Protein AF-Q092L9-F1 (afdb_monomer_lite)

Sequence (356 aa):
MKRFNFLAALGFLVCVTLWGGVAGSFRPPAPEKTPLPSPLPSPPPTALHPERTASPSAPLPEAEHLQAQLLVAQVRQSLEQVSRRATAQGDFALAPNRVLRSLLARRCGLVERHAEALLARREALGLEGENGAELCSGLLFRSLQKRLSLPEDLSQASFWRSLEQVDATYEQLVVNDPSSAQDEGYFSAIERFRQERRRRLGQELDARLFGLPDEMLRLPAEVSALLKNPETSGDEKVAAWQGLLQRVEQAHGVRLVDVMEPVELARQELRLRESAGPLDEATRHAVLEHHAGTEVAQRDQEHRREQEARGERLRAFNTERERILAELSRTGLTPEQLRQRMPEIDQRLIEQYQLR

Organism: Stigmatella aurantiaca (strain DW4/3-1) (NCBI:txid378806)

Structure (mmCIF, N/CA/C/O backbone):
data_AF-Q092L9-F1
#
_entry.id   AF-Q092L9-F1
#
loop_
_atom_site.group_PDB
_atom_site.id
_atom_site.type_symbol
_atom_site.label_atom_id
_atom_site.label_alt_id
_atom_site.label_comp_id
_atom_site.label_asym_id
_atom_site.label_entity_id
_atom_site.label_seq_id
_atom_site.pdbx_PDB_ins_code
_atom_site.Cartn_x
_atom_site.Cartn_y
_atom_site.Cartn_z
_atom_site.occupancy
_atom_site.B_iso_or_equiv
_atom_site.auth_seq_id
_atom_site.auth_comp_id
_atom_site.auth_asym_id
_atom_site.auth_atom_id
_atom_site.pdbx_PDB_model_num
ATOM 1 N N . MET A 1 1 ? -1.712 3.923 51.813 1.00 35.84 1 MET A N 1
ATOM 2 C CA . MET A 1 1 ? -0.534 4.396 51.056 1.00 35.84 1 MET A CA 1
ATOM 3 C C . MET A 1 1 ? 0.251 3.182 50.586 1.00 35.84 1 MET A C 1
ATOM 5 O O . MET A 1 1 ? 1.017 2.614 51.352 1.00 35.84 1 MET A O 1
ATOM 9 N N . LYS A 1 2 ? -0.066 2.691 49.384 1.00 27.67 2 LYS A N 1
ATOM 10 C CA . LYS A 1 2 ? 0.454 1.436 48.827 1.00 27.67 2 LYS A CA 1
ATOM 11 C C . LYS A 1 2 ? 1.159 1.728 47.506 1.00 27.67 2 LYS A C 1
ATOM 13 O O . LYS A 1 2 ? 0.653 2.487 46.688 1.00 27.67 2 LYS A O 1
ATOM 18 N N . ARG A 1 3 ? 2.342 1.131 47.377 1.00 28.33 3 ARG A N 1
ATOM 19 C CA . ARG A 1 3 ? 3.232 1.148 46.218 1.00 28.33 3 ARG A CA 1
ATOM 20 C C . ARG A 1 3 ? 2.555 0.435 45.042 1.00 28.33 3 ARG A C 1
ATOM 22 O O . ARG A 1 3 ? 2.074 -0.681 45.212 1.00 28.33 3 ARG A O 1
ATOM 29 N N . PHE A 1 4 ? 2.538 1.091 43.888 1.00 28.41 4 PHE A N 1
ATOM 30 C CA . PHE A 1 4 ? 2.219 0.515 42.584 1.00 28.41 4 PHE A CA 1
ATOM 31 C C . PHE A 1 4 ? 3.523 0.049 41.936 1.00 28.41 4 PHE A C 1
ATOM 33 O O . PHE A 1 4 ? 4.468 0.832 41.881 1.00 28.41 4 PHE A O 1
ATOM 40 N N . ASN A 1 5 ? 3.575 -1.205 41.484 1.00 27.58 5 ASN A N 1
ATOM 41 C CA . ASN A 1 5 ? 4.219 -1.611 40.232 1.00 27.58 5 ASN A CA 1
ATOM 42 C C . ASN A 1 5 ? 4.088 -3.122 40.005 1.00 27.58 5 ASN A C 1
ATOM 44 O O . ASN A 1 5 ? 3.996 -3.890 40.958 1.00 27.58 5 ASN A O 1
ATOM 48 N N . PHE A 1 6 ? 4.188 -3.476 38.720 1.00 26.09 6 PHE A N 1
ATOM 49 C CA . PHE A 1 6 ? 4.274 -4.804 38.101 1.00 26.09 6 PHE A CA 1
ATOM 50 C C . PHE A 1 6 ? 2.955 -5.496 37.750 1.00 26.09 6 PHE A C 1
ATOM 52 O O . PHE A 1 6 ? 2.421 -6.269 38.535 1.00 26.09 6 PHE A O 1
ATOM 59 N N . LEU A 1 7 ? 2.494 -5.248 36.514 1.00 26.25 7 LEU A N 1
ATOM 60 C CA . LEU A 1 7 ? 2.192 -6.255 35.475 1.00 26.25 7 LEU A CA 1
ATOM 61 C C . LEU A 1 7 ? 1.410 -5.581 34.331 1.00 26.25 7 LEU A C 1
ATOM 63 O O . LEU A 1 7 ? 0.186 -5.565 34.319 1.00 26.25 7 LEU A O 1
ATOM 67 N N . ALA A 1 8 ? 2.131 -5.005 33.369 1.00 29.38 8 ALA A N 1
ATOM 68 C CA . ALA A 1 8 ? 1.579 -4.569 32.085 1.00 29.38 8 ALA A CA 1
ATOM 69 C C . ALA A 1 8 ? 2.665 -4.728 31.013 1.00 29.38 8 ALA A C 1
ATOM 71 O O . ALA A 1 8 ? 3.251 -3.762 30.542 1.00 29.38 8 ALA A O 1
ATOM 72 N N . ALA A 1 9 ? 3.010 -5.978 30.717 1.00 29.27 9 ALA A N 1
ATOM 73 C CA . ALA A 1 9 ? 3.904 -6.342 29.626 1.00 29.27 9 ALA A CA 1
ATOM 74 C C . ALA A 1 9 ? 3.667 -7.815 29.287 1.00 29.27 9 ALA A C 1
ATOM 76 O O . ALA A 1 9 ? 4.325 -8.673 29.859 1.00 29.27 9 ALA A O 1
ATOM 77 N N . LEU A 1 10 ? 2.673 -8.096 28.439 1.00 29.16 10 LEU A N 1
ATOM 78 C CA . LEU A 1 10 ? 2.549 -9.305 27.608 1.00 29.16 10 LEU A CA 1
ATOM 79 C C . LEU A 1 10 ? 1.167 -9.297 26.951 1.00 29.16 10 LEU A C 1
ATOM 81 O O . LEU A 1 10 ? 0.164 -9.546 27.614 1.00 29.16 10 LEU A O 1
ATOM 85 N N . GLY A 1 11 ? 1.111 -8.998 25.653 1.00 27.88 11 GLY A N 1
ATOM 86 C CA . GLY A 1 11 ? -0.141 -9.118 24.908 1.00 27.88 11 GLY A CA 1
ATOM 87 C C . GLY A 1 11 ? -0.220 -8.355 23.593 1.00 27.88 11 GLY A C 1
ATOM 88 O O . GLY A 1 11 ? -1.264 -7.788 23.323 1.00 27.88 11 GLY A O 1
ATOM 89 N N . PHE A 1 12 ? 0.844 -8.311 22.786 1.00 27.48 12 PHE A N 1
ATOM 90 C CA . PHE A 1 12 ? 0.726 -7.963 21.364 1.00 27.48 12 PHE A CA 1
ATOM 91 C C . PHE A 1 12 ? 1.819 -8.697 20.582 1.00 27.48 12 PHE A C 1
ATOM 93 O O . PHE A 1 12 ? 2.896 -8.180 20.303 1.00 27.48 12 PHE A O 1
ATOM 100 N N . LEU A 1 13 ? 1.559 -9.972 20.308 1.00 26.98 13 LEU A N 1
ATOM 101 C CA . LEU A 1 13 ? 2.319 -10.777 19.365 1.00 26.98 13 LEU A CA 1
ATOM 102 C C . LEU A 1 13 ? 1.310 -11.660 18.624 1.00 26.98 13 LEU A C 1
ATOM 104 O O . LEU A 1 13 ? 0.437 -12.243 19.261 1.00 26.98 13 LEU A O 1
ATOM 108 N N . VAL A 1 14 ? 1.496 -11.773 17.305 1.00 27.31 14 VAL A N 1
ATOM 109 C CA . VAL A 1 14 ? 0.780 -12.629 16.337 1.00 27.31 14 VAL A CA 1
ATOM 110 C C . VAL A 1 14 ? -0.443 -11.995 15.648 1.00 27.31 14 VAL A C 1
ATOM 112 O O . VAL A 1 14 ? -1.559 -12.067 16.145 1.00 27.31 14 VAL A O 1
ATOM 115 N N . CYS A 1 15 ? -0.220 -11.442 14.445 1.00 25.05 15 CYS A N 1
ATOM 116 C CA . CYS A 1 15 ? -0.865 -11.882 13.188 1.00 25.05 15 CYS A CA 1
ATOM 117 C C . CYS A 1 15 ? -0.354 -11.060 11.981 1.00 25.05 15 CYS A C 1
ATOM 119 O O . CYS A 1 15 ? -1.077 -10.260 11.399 1.00 25.05 15 CYS A O 1
ATOM 121 N N . VAL A 1 16 ? 0.900 -11.285 11.572 1.00 29.05 16 VAL A N 1
ATOM 122 C CA . VAL A 1 16 ? 1.389 -10.944 10.219 1.00 29.05 16 VAL A CA 1
ATOM 123 C C . VAL A 1 16 ? 1.929 -12.221 9.586 1.00 29.05 16 VAL A C 1
ATOM 125 O O . VAL A 1 16 ? 3.119 -12.374 9.371 1.00 29.05 16 VAL A O 1
ATOM 128 N N . THR A 1 17 ? 1.045 -13.186 9.353 1.00 32.12 17 THR A N 1
ATOM 129 C CA . THR A 1 17 ? 1.281 -14.345 8.482 1.00 32.12 17 THR A CA 1
ATOM 130 C C . THR A 1 17 ? -0.081 -14.951 8.175 1.00 32.12 17 THR A C 1
ATOM 132 O O . THR A 1 17 ? -0.568 -15.708 9.006 1.00 32.12 17 THR A O 1
ATOM 135 N N . LEU A 1 18 ? -0.714 -14.577 7.054 1.00 30.77 18 LEU A N 1
ATOM 136 C CA . LEU A 1 18 ? -1.713 -15.394 6.328 1.00 30.77 18 LEU A CA 1
ATOM 137 C C . LEU A 1 18 ? -2.331 -14.651 5.125 1.00 30.77 18 LEU A C 1
ATOM 139 O O . LEU A 1 18 ? -3.540 -14.611 4.991 1.00 30.77 18 LEU A O 1
ATOM 143 N N . TRP A 1 19 ? -1.538 -14.087 4.209 1.00 28.72 19 TRP A N 1
ATOM 144 C CA . TRP A 1 19 ? -2.039 -13.778 2.852 1.00 28.72 19 TRP A CA 1
ATOM 145 C C . TRP A 1 19 ? -1.111 -14.403 1.808 1.00 28.72 19 TRP A C 1
ATOM 147 O O . TRP A 1 19 ? -0.483 -13.754 0.979 1.00 28.72 19 TRP A O 1
ATOM 157 N N . GLY A 1 20 ? -0.997 -15.725 1.922 1.00 28.52 20 GLY A N 1
ATOM 158 C CA . GLY A 1 20 ? -0.453 -16.615 0.913 1.00 28.52 20 GLY A CA 1
ATOM 159 C C . GLY A 1 20 ? -1.421 -17.779 0.737 1.00 28.52 20 GLY A C 1
ATOM 160 O O . GLY A 1 20 ? -1.416 -18.697 1.547 1.00 28.52 20 GLY A O 1
ATOM 161 N N . GLY A 1 21 ? -2.234 -17.721 -0.321 1.00 24.42 21 GLY A N 1
ATOM 162 C CA . GLY A 1 21 ? -2.924 -18.880 -0.892 1.00 24.42 21 GLY A CA 1
ATOM 163 C C . GLY A 1 21 ? -4.413 -19.024 -0.580 1.00 24.42 21 GLY A C 1
ATOM 164 O O . GLY A 1 21 ? -4.743 -19.654 0.408 1.00 24.42 21 GLY A O 1
ATOM 165 N N . VAL A 1 22 ? -5.269 -18.542 -1.493 1.00 30.44 22 VAL A N 1
ATOM 166 C CA . VAL A 1 22 ? -6.457 -19.196 -2.108 1.00 30.44 22 VAL A CA 1
ATOM 167 C C . VAL A 1 22 ? -6.838 -18.307 -3.312 1.00 30.44 22 VAL A C 1
ATOM 169 O O . VAL A 1 22 ? -6.828 -17.094 -3.163 1.00 30.44 22 VAL A O 1
ATOM 172 N N . ALA A 1 23 ? -7.237 -18.723 -4.513 1.00 27.48 23 ALA A N 1
ATOM 173 C CA . ALA A 1 23 ? -7.030 -19.875 -5.386 1.00 27.48 23 ALA A CA 1
ATOM 174 C C . ALA A 1 23 ? -7.681 -19.480 -6.732 1.00 27.48 23 ALA A C 1
ATOM 176 O O . ALA A 1 23 ? -8.599 -18.662 -6.767 1.00 27.48 23 ALA A O 1
ATOM 177 N N . GLY A 1 24 ? -7.249 -20.083 -7.836 1.00 24.56 24 GLY A N 1
ATOM 178 C CA . GLY A 1 24 ? -7.885 -19.893 -9.138 1.00 24.56 24 GLY A CA 1
ATOM 179 C C . GLY A 1 24 ? -7.277 -20.793 -10.201 1.00 24.56 24 GLY A C 1
ATOM 180 O O . GLY A 1 24 ? -6.775 -20.307 -11.208 1.00 24.56 24 GLY A O 1
ATOM 181 N N . SER A 1 25 ? -7.269 -22.106 -9.950 1.00 27.64 25 SER A N 1
ATOM 182 C CA . SER A 1 25 ? -6.958 -23.122 -10.959 1.00 27.64 25 SER A CA 1
ATOM 183 C C . SER A 1 25 ? -7.982 -23.049 -12.089 1.00 27.64 25 SER A C 1
ATOM 185 O O . SER A 1 25 ? -9.034 -23.683 -12.031 1.00 27.64 25 SER A O 1
ATOM 187 N N . PHE A 1 26 ? -7.678 -22.279 -13.129 1.00 26.98 26 PHE A N 1
ATOM 188 C CA . PHE A 1 26 ? -8.431 -22.306 -14.375 1.00 26.98 26 PHE A CA 1
ATOM 189 C C . PHE A 1 26 ? -7.989 -23.540 -15.168 1.00 26.98 26 PHE A C 1
ATOM 191 O O . PHE A 1 26 ? -6.953 -23.548 -15.831 1.00 26.98 26 PHE A O 1
ATOM 198 N N . ARG A 1 27 ? -8.753 -24.626 -15.040 1.00 29.31 27 ARG A N 1
ATOM 199 C CA . ARG A 1 27 ? -8.651 -25.796 -15.913 1.00 29.31 27 ARG A CA 1
ATOM 200 C C . ARG A 1 27 ? -9.463 -25.467 -17.173 1.00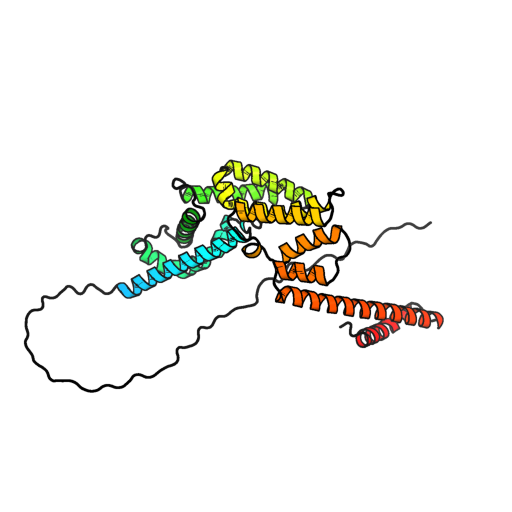 29.31 27 ARG A C 1
ATOM 202 O O . ARG A 1 27 ? -10.678 -25.331 -17.046 1.00 29.31 27 ARG A O 1
ATOM 209 N N . PRO A 1 28 ? -8.855 -25.285 -18.357 1.00 34.16 28 PRO A N 1
ATOM 210 C CA . PRO A 1 28 ? -9.641 -25.053 -19.561 1.00 34.16 28 PRO A CA 1
ATOM 211 C C . PRO A 1 28 ? -10.506 -26.293 -19.858 1.00 34.16 28 PRO A C 1
ATOM 213 O O . PRO A 1 28 ? -10.034 -27.421 -19.663 1.00 34.16 28 PRO A O 1
ATOM 216 N N . PRO A 1 29 ? -11.769 -26.113 -20.286 1.00 33.69 29 PRO A N 1
ATOM 217 C CA . PRO A 1 29 ? -12.639 -27.223 -20.646 1.00 33.69 29 PRO A CA 1
ATOM 218 C C . PRO A 1 29 ? -12.063 -27.980 -21.849 1.00 33.69 29 PRO A C 1
ATOM 220 O O . PRO A 1 29 ? -11.535 -27.384 -22.789 1.00 33.69 29 PRO A O 1
ATOM 223 N N . ALA A 1 30 ? -12.154 -29.309 -21.799 1.00 37.00 30 ALA A N 1
ATOM 224 C CA . ALA A 1 30 ? -11.842 -30.171 -22.930 1.00 37.00 30 ALA A CA 1
ATOM 225 C C . ALA A 1 30 ? -12.757 -29.813 -24.117 1.00 37.00 30 ALA A C 1
ATOM 227 O O . ALA A 1 30 ? -13.949 -29.592 -23.896 1.00 37.00 30 ALA A O 1
ATOM 228 N N . PRO A 1 31 ? -12.246 -29.762 -25.359 1.00 39.66 31 PRO A N 1
ATOM 229 C CA . PRO A 1 31 ? -13.093 -29.495 -26.509 1.00 39.66 31 PRO A CA 1
ATOM 230 C C . PRO A 1 31 ? -14.074 -30.653 -26.721 1.00 39.66 31 PRO A C 1
ATOM 232 O O . PRO A 1 31 ? -13.680 -31.809 -26.905 1.00 39.66 31 PRO A O 1
ATOM 235 N N . GLU A 1 32 ? -15.361 -30.313 -26.684 1.00 34.72 32 GLU A N 1
ATOM 236 C CA . GLU A 1 32 ? -16.463 -31.144 -27.149 1.00 34.72 32 GLU A CA 1
ATOM 237 C C . GLU A 1 32 ? -16.200 -31.599 -28.587 1.00 34.72 32 GLU A C 1
ATOM 239 O O . GLU A 1 32 ? -15.921 -30.811 -29.492 1.00 34.72 32 GLU A O 1
ATOM 244 N N . LYS A 1 33 ? -16.274 -32.915 -28.780 1.00 39.25 33 LYS A N 1
ATOM 245 C CA . LYS A 1 33 ? -16.256 -33.558 -30.088 1.00 39.25 33 LYS A CA 1
ATOM 246 C C . LYS A 1 33 ? -17.600 -33.306 -30.765 1.00 39.25 33 LYS A C 1
ATOM 248 O O . LYS A 1 33 ? -18.556 -34.027 -30.495 1.00 39.25 33 LYS A O 1
ATOM 253 N N . THR A 1 34 ? -17.651 -32.350 -31.683 1.00 33.69 34 THR A N 1
ATOM 254 C CA . THR A 1 34 ? -18.749 -32.249 -32.657 1.00 33.69 34 THR A CA 1
ATOM 255 C C . THR A 1 34 ? -18.298 -32.908 -33.969 1.00 33.69 34 THR A C 1
ATOM 257 O O . THR A 1 34 ? -17.147 -32.725 -34.374 1.00 33.69 34 THR A O 1
ATOM 260 N N . PRO A 1 35 ? -19.131 -33.759 -34.597 1.00 34.97 35 PRO A N 1
ATOM 261 C CA . PRO A 1 35 ? -18.657 -34.796 -35.505 1.00 34.97 35 PRO A CA 1
ATOM 262 C C . PRO A 1 35 ? -18.430 -34.296 -36.936 1.00 34.97 35 PRO A C 1
ATOM 264 O O . PRO A 1 35 ? -19.162 -33.452 -37.449 1.00 34.97 35 PRO A O 1
ATOM 267 N N . LEU A 1 36 ? -17.425 -34.892 -37.587 1.00 38.94 36 LEU A N 1
ATOM 268 C CA . LEU A 1 36 ? -17.187 -34.811 -39.028 1.00 38.94 36 LEU A CA 1
ATOM 269 C C . LEU A 1 36 ? -18.430 -35.246 -39.827 1.00 38.94 36 LEU A C 1
ATOM 271 O O . LEU A 1 36 ? -18.960 -36.329 -39.560 1.00 38.94 36 LEU A O 1
ATOM 275 N N . PRO A 1 37 ? -18.823 -34.520 -40.887 1.00 42.34 37 PRO A N 1
ATOM 276 C CA . PRO A 1 37 ? -19.593 -35.116 -41.966 1.00 42.34 37 PRO A CA 1
ATOM 277 C C . PRO A 1 37 ? -18.682 -35.974 -42.863 1.00 42.34 37 PRO A C 1
ATOM 279 O O . PRO A 1 37 ? -17.604 -35.557 -43.286 1.00 42.34 37 PRO A O 1
ATOM 282 N N . SER A 1 38 ? -19.136 -37.205 -43.108 1.00 36.59 38 SER A N 1
ATOM 283 C CA . SER A 1 38 ? -18.521 -38.217 -43.977 1.00 36.59 38 SER A CA 1
ATOM 284 C C . SER A 1 38 ? -18.591 -37.865 -45.478 1.00 36.59 38 SER A C 1
ATOM 286 O O . SER A 1 38 ? -19.378 -37.001 -45.867 1.00 36.59 38 SER A O 1
ATOM 288 N N . PRO A 1 39 ? -17.773 -38.528 -46.325 1.00 47.31 39 PRO A N 1
ATOM 289 C CA . PRO A 1 39 ? -17.401 -38.072 -47.665 1.00 47.31 39 PRO A CA 1
ATOM 290 C C . PRO A 1 39 ? -18.231 -38.727 -48.777 1.00 47.31 39 PRO A C 1
ATOM 292 O O . PRO A 1 39 ? -18.671 -39.858 -48.610 1.00 47.31 39 PRO A O 1
ATOM 295 N N . LEU A 1 40 ? -18.357 -38.068 -49.937 1.00 37.41 40 LEU A N 1
ATOM 296 C CA . LEU A 1 40 ? -18.706 -38.659 -51.248 1.00 37.41 40 LEU A CA 1
ATOM 297 C C . LEU A 1 40 ? -18.573 -37.585 -52.355 1.00 37.41 40 LEU A C 1
ATOM 299 O O . LEU A 1 40 ? -18.769 -36.408 -52.061 1.00 37.41 40 LEU A O 1
ATOM 303 N N . PRO A 1 41 ? -18.417 -37.945 -53.643 1.00 42.00 41 PRO A N 1
ATOM 304 C CA . PRO A 1 41 ? -17.450 -38.859 -54.249 1.00 42.00 41 PRO A CA 1
ATOM 305 C C . PRO A 1 41 ? -16.564 -38.156 -55.305 1.00 42.00 41 PRO A C 1
ATOM 307 O O . PRO A 1 41 ? -16.857 -37.071 -55.802 1.00 42.00 41 PRO A O 1
ATOM 310 N N . SER A 1 42 ? -15.476 -38.829 -55.674 1.00 38.06 42 SER A N 1
ATOM 311 C CA . SER A 1 42 ? -14.540 -38.476 -56.747 1.00 38.06 42 SER A CA 1
ATOM 312 C C . SER A 1 42 ? -15.183 -38.347 -58.140 1.00 38.06 42 SER A C 1
ATOM 314 O O . SER A 1 42 ? -16.054 -39.149 -58.480 1.00 38.06 42 SER A O 1
ATOM 316 N N . PRO A 1 43 ? -14.631 -37.483 -59.014 1.00 41.50 43 PRO A N 1
ATOM 317 C CA . PRO A 1 43 ? -14.579 -37.711 -60.456 1.00 41.50 43 PRO A CA 1
ATOM 318 C C . PRO A 1 43 ? -13.158 -38.119 -60.932 1.00 41.50 43 PRO A C 1
ATOM 320 O O . PRO A 1 43 ? -12.190 -37.971 -60.185 1.00 41.50 43 PRO A O 1
ATOM 323 N N . PRO A 1 44 ? -13.036 -38.693 -62.148 1.00 40.62 44 PRO A N 1
ATOM 324 C CA . PRO A 1 44 ? -11.975 -39.628 -62.550 1.00 40.62 44 PRO A CA 1
ATOM 325 C C . PRO A 1 44 ? -10.688 -38.952 -63.081 1.00 40.62 44 PRO A C 1
ATOM 327 O O . PRO A 1 44 ? -10.667 -37.738 -63.296 1.00 40.62 44 PRO A O 1
ATOM 330 N N . PRO A 1 45 ? -9.593 -39.718 -63.290 1.00 45.22 45 PRO A N 1
ATOM 331 C CA . PRO A 1 45 ? -8.266 -39.167 -63.518 1.00 45.22 45 PRO A CA 1
ATOM 332 C C . PRO A 1 45 ? -8.102 -38.749 -64.979 1.00 45.22 45 PRO A C 1
ATOM 334 O O . PRO A 1 45 ? -8.401 -39.516 -65.890 1.00 45.22 45 PRO A O 1
ATOM 337 N N . THR A 1 46 ? -7.563 -37.555 -65.216 1.00 36.09 46 THR A N 1
ATOM 338 C CA . THR A 1 46 ? -6.949 -37.236 -66.509 1.00 36.09 46 THR A CA 1
ATOM 339 C C . THR A 1 46 ? -5.488 -36.912 -66.262 1.00 36.09 46 THR A C 1
ATOM 341 O O . THR A 1 46 ? -5.138 -35.876 -65.703 1.00 36.09 46 THR A O 1
ATOM 344 N N . ALA A 1 47 ? -4.645 -37.870 -66.631 1.00 39.28 47 ALA A N 1
ATOM 345 C CA . ALA A 1 47 ? -3.206 -37.734 -66.667 1.00 39.28 47 ALA A CA 1
ATOM 346 C C . ALA A 1 47 ? -2.806 -36.871 -67.867 1.00 39.28 47 ALA A C 1
ATOM 348 O O . ALA A 1 47 ? -3.027 -37.272 -69.005 1.00 39.28 47 ALA A O 1
ATOM 349 N N . LEU A 1 48 ? -2.169 -35.733 -67.599 1.00 33.19 48 LEU A N 1
ATOM 350 C CA . LEU A 1 48 ? -1.221 -35.078 -68.499 1.00 33.19 48 LEU A CA 1
ATOM 351 C C . LEU A 1 48 ? -0.104 -34.478 -67.627 1.00 33.19 48 LEU A C 1
ATOM 353 O O . LEU A 1 48 ? -0.230 -33.393 -67.068 1.00 33.19 48 LEU A O 1
ATOM 357 N N . HIS A 1 49 ? 0.974 -35.242 -67.459 1.00 34.81 49 HIS A N 1
ATOM 358 C CA . HIS A 1 49 ? 2.312 -34.712 -67.166 1.00 34.81 49 HIS A CA 1
ATOM 359 C C . HIS A 1 49 ? 2.904 -34.116 -68.468 1.00 34.81 49 HIS A C 1
ATOM 361 O O . HIS A 1 49 ? 2.386 -34.470 -69.530 1.00 34.81 49 HIS A O 1
ATOM 367 N N . PRO A 1 50 ? 3.987 -33.301 -68.457 1.00 42.00 50 PRO A N 1
ATOM 368 C CA . PRO A 1 50 ? 5.017 -33.177 -67.416 1.00 42.00 50 PRO A CA 1
ATOM 369 C C . PRO A 1 50 ? 5.490 -31.728 -67.134 1.00 42.00 50 PRO A C 1
ATOM 371 O O . PRO A 1 50 ? 4.960 -30.764 -67.665 1.00 42.00 50 PRO A O 1
ATOM 374 N N . GLU A 1 51 ? 6.520 -31.615 -66.290 1.00 37.97 51 GLU A N 1
ATOM 375 C CA . GLU A 1 51 ? 7.332 -30.414 -66.024 1.00 37.97 51 GLU A CA 1
ATOM 376 C C . GLU A 1 51 ? 6.742 -29.376 -65.062 1.00 37.97 51 GLU A C 1
ATOM 378 O O . GLU A 1 51 ? 6.492 -28.218 -65.382 1.00 37.97 51 GLU A O 1
ATOM 383 N N . ARG A 1 52 ? 6.665 -29.771 -63.787 1.00 32.31 52 ARG A N 1
ATOM 384 C CA . ARG A 1 52 ? 7.033 -28.842 -62.716 1.00 32.31 52 ARG A CA 1
ATOM 385 C C . ARG A 1 52 ? 8.452 -29.162 -62.283 1.00 32.31 52 ARG A C 1
ATOM 387 O O . ARG A 1 52 ? 8.709 -30.174 -61.637 1.00 32.31 52 ARG A O 1
ATOM 394 N N . THR A 1 53 ? 9.352 -28.276 -62.687 1.00 31.80 53 THR A N 1
ATOM 395 C CA . THR A 1 53 ? 10.588 -27.960 -61.982 1.00 31.80 53 THR A CA 1
ATOM 396 C C . THR A 1 53 ? 10.405 -28.165 -60.484 1.00 31.80 53 THR A C 1
ATOM 398 O O . THR A 1 53 ? 9.452 -27.662 -59.885 1.00 31.80 53 THR A O 1
ATOM 401 N N . ALA A 1 54 ? 11.313 -28.935 -59.890 1.00 35.66 54 ALA A N 1
ATOM 402 C CA . ALA A 1 54 ? 11.447 -29.030 -58.453 1.00 35.66 54 ALA A CA 1
ATOM 403 C C . ALA A 1 54 ? 11.625 -27.611 -57.896 1.00 35.66 54 ALA A C 1
ATOM 405 O O . ALA A 1 54 ? 12.708 -27.032 -57.964 1.00 35.66 54 ALA A O 1
ATOM 406 N N . SER A 1 55 ? 10.545 -27.027 -57.374 1.00 33.28 55 SER A N 1
ATOM 407 C CA . SER A 1 55 ? 10.677 -25.967 -56.389 1.00 33.28 55 SER A CA 1
ATOM 408 C C . SER A 1 55 ? 11.452 -26.575 -55.225 1.00 33.28 55 SER A C 1
ATOM 410 O O . SER A 1 55 ? 11.073 -27.659 -54.769 1.00 33.28 55 SER A O 1
ATOM 412 N N . PRO A 1 56 ? 12.527 -25.935 -54.742 1.00 39.38 56 PRO A N 1
ATOM 413 C CA . PRO A 1 56 ? 13.117 -26.361 -53.493 1.00 39.38 56 PRO A CA 1
ATOM 414 C C . PRO A 1 56 ? 12.010 -26.228 -52.453 1.00 39.38 56 PRO A C 1
ATOM 416 O O . PRO A 1 56 ? 11.485 -25.140 -52.220 1.00 39.38 56 PRO A O 1
ATOM 419 N N . SER A 1 57 ? 11.592 -27.361 -51.899 1.00 38.00 57 SER A N 1
ATOM 420 C CA . SER A 1 57 ? 10.780 -27.407 -50.698 1.00 38.00 57 SER A CA 1
ATOM 421 C C . SER A 1 57 ? 11.502 -26.566 -49.652 1.00 38.00 57 SER A C 1
ATOM 423 O O . SER A 1 57 ? 12.521 -26.998 -49.110 1.00 38.00 57 SER A O 1
ATOM 425 N N . ALA A 1 58 ? 11.014 -25.348 -49.419 1.00 43.84 58 ALA A N 1
ATOM 426 C CA . ALA A 1 58 ? 11.389 -24.590 -48.244 1.00 43.84 58 ALA A CA 1
ATOM 427 C C . ALA A 1 58 ? 11.058 -25.494 -47.045 1.00 43.84 58 ALA A C 1
ATOM 429 O O . ALA A 1 58 ? 9.919 -25.963 -46.945 1.00 43.84 58 ALA A O 1
ATOM 430 N N . PRO A 1 59 ? 12.038 -25.847 -46.200 1.00 44.28 59 PRO A N 1
ATOM 431 C CA . PRO A 1 59 ? 11.774 -26.725 -45.073 1.00 44.28 59 PRO A CA 1
ATOM 432 C C . PRO A 1 59 ? 10.820 -25.973 -44.160 1.00 44.28 59 PRO A C 1
ATOM 434 O O . PRO A 1 59 ? 11.179 -24.872 -43.786 1.00 44.28 59 PRO A O 1
ATOM 437 N N . LEU A 1 60 ? 9.642 -26.522 -43.842 1.00 49.28 60 LEU A N 1
ATOM 438 C CA . LEU A 1 60 ? 8.687 -25.980 -42.868 1.00 49.28 60 LEU A CA 1
ATOM 439 C C . LEU A 1 60 ? 9.401 -25.605 -41.551 1.00 49.28 60 LEU A C 1
ATOM 441 O O . LEU A 1 60 ? 9.708 -26.511 -40.775 1.00 49.28 60 LEU A O 1
ATOM 445 N N . PRO A 1 61 ? 9.601 -24.308 -41.233 1.00 52.81 61 PRO A N 1
ATOM 446 C CA . PRO A 1 61 ? 9.984 -23.853 -39.902 1.00 52.81 61 PRO A CA 1
ATOM 447 C C . PRO A 1 61 ? 8.823 -23.070 -39.256 1.00 52.81 61 PRO A C 1
ATOM 449 O O . PRO A 1 61 ? 8.936 -22.609 -38.123 1.00 52.81 61 PRO A O 1
ATOM 452 N N . GLU A 1 62 ? 7.701 -22.892 -39.969 1.00 61.56 62 GLU A N 1
ATOM 453 C CA . GLU A 1 62 ? 6.682 -21.892 -39.657 1.00 61.56 62 GLU A CA 1
ATOM 454 C C . GLU A 1 62 ? 5.928 -22.228 -38.380 1.00 61.56 62 GLU A C 1
ATOM 456 O O . GLU A 1 62 ? 5.765 -21.350 -37.547 1.00 61.56 62 GLU A O 1
ATOM 461 N N . ALA A 1 63 ? 5.522 -23.481 -38.166 1.00 64.88 63 ALA A N 1
ATOM 462 C CA . ALA A 1 63 ? 4.713 -23.835 -36.998 1.00 64.88 63 ALA A CA 1
ATOM 463 C C . ALA A 1 63 ? 5.462 -23.590 -35.680 1.00 64.88 63 ALA A C 1
ATOM 465 O O . ALA A 1 63 ? 4.949 -22.928 -34.777 1.00 64.88 63 ALA A O 1
ATOM 466 N N . GLU A 1 64 ? 6.707 -24.056 -35.583 1.00 62.47 64 GLU A N 1
ATOM 467 C CA . GLU A 1 64 ? 7.504 -23.835 -34.382 1.00 62.47 64 GLU A CA 1
ATOM 468 C C . GLU A 1 64 ? 7.920 -22.363 -34.255 1.00 62.47 64 GLU A C 1
ATOM 470 O O . GLU A 1 64 ? 7.994 -21.828 -33.148 1.00 62.47 64 GLU A O 1
ATOM 475 N N . HIS A 1 65 ? 8.250 -21.690 -35.366 1.00 68.75 65 HIS A N 1
ATOM 476 C CA . HIS A 1 65 ? 8.631 -20.274 -35.348 1.00 68.75 65 HIS A CA 1
ATOM 477 C C . HIS A 1 65 ? 7.461 -19.394 -34.892 1.00 68.75 65 HIS A C 1
ATOM 479 O O . HIS A 1 65 ? 7.639 -18.563 -34.004 1.00 68.75 65 HIS A O 1
ATOM 485 N N . LEU A 1 66 ? 6.253 -19.650 -35.398 1.00 73.25 66 LEU A N 1
ATOM 486 C CA . LEU A 1 66 ? 5.011 -19.019 -34.953 1.00 73.25 66 LEU A CA 1
ATOM 487 C C . LEU A 1 66 ? 4.730 -19.319 -33.476 1.00 73.25 66 LEU A C 1
ATOM 489 O O . LEU A 1 66 ? 4.368 -18.415 -32.729 1.00 73.25 66 LEU A O 1
ATOM 493 N N . GLN A 1 67 ? 4.959 -20.552 -33.016 1.00 72.50 67 GLN A N 1
ATOM 494 C CA . GLN A 1 67 ? 4.805 -20.909 -31.603 1.00 72.50 67 GLN A CA 1
ATOM 495 C C . GLN A 1 67 ? 5.784 -20.140 -30.702 1.00 72.50 67 GLN A C 1
ATOM 497 O O . GLN A 1 67 ? 5.398 -19.656 -29.638 1.00 72.50 67 GLN A O 1
ATOM 502 N N . ALA A 1 68 ? 7.032 -19.969 -31.138 1.00 70.94 68 ALA A N 1
ATOM 503 C CA . ALA A 1 68 ? 8.025 -19.176 -30.422 1.00 70.94 68 ALA A CA 1
ATOM 504 C C . ALA A 1 68 ? 7.678 -17.674 -30.419 1.00 70.94 68 ALA A C 1
ATOM 506 O O . ALA A 1 68 ? 7.835 -17.009 -29.396 1.00 70.94 68 ALA A O 1
ATOM 507 N N . GLN A 1 69 ? 7.142 -17.141 -31.522 1.00 75.38 69 GLN A N 1
ATOM 508 C CA . GLN A 1 69 ? 6.645 -15.763 -31.584 1.00 75.38 69 GLN A CA 1
ATOM 509 C C . GLN A 1 69 ? 5.448 -15.539 -30.649 1.00 75.38 69 GLN A C 1
ATOM 511 O O . GLN A 1 69 ? 5.416 -14.545 -29.921 1.00 75.38 69 GLN A O 1
ATOM 516 N N . LEU A 1 70 ? 4.491 -16.473 -30.615 1.00 79.06 70 LEU A N 1
ATOM 517 C CA . LEU A 1 70 ? 3.356 -16.436 -29.689 1.00 79.06 70 LEU A CA 1
ATOM 518 C C . LEU A 1 70 ? 3.821 -16.485 -28.232 1.00 79.06 70 LEU A C 1
ATOM 520 O O . LEU A 1 70 ? 3.321 -15.726 -27.404 1.00 79.06 70 LEU A O 1
ATOM 524 N N . LEU A 1 71 ? 4.821 -17.315 -27.928 1.00 74.44 71 LEU A N 1
ATOM 525 C CA . LEU A 1 71 ? 5.419 -17.383 -26.599 1.00 74.44 71 LEU A CA 1
ATOM 526 C C . LEU A 1 71 ? 6.066 -16.050 -26.201 1.00 74.44 71 LEU A C 1
ATOM 528 O O . LEU A 1 71 ? 5.842 -15.569 -25.093 1.00 74.44 71 LEU A O 1
ATOM 532 N N . VAL A 1 72 ? 6.811 -15.405 -27.105 1.00 77.31 72 VAL A N 1
ATOM 533 C CA . VAL A 1 72 ? 7.374 -14.067 -26.858 1.00 77.31 72 VAL A CA 1
ATOM 534 C C . VAL A 1 72 ? 6.271 -13.034 -26.640 1.00 77.31 72 VAL A C 1
ATOM 536 O O . VAL A 1 72 ? 6.380 -12.219 -25.724 1.00 77.31 72 VAL A O 1
ATOM 539 N N . ALA A 1 73 ? 5.205 -13.063 -27.441 1.00 76.00 73 ALA A N 1
ATOM 540 C CA . ALA A 1 73 ? 4.069 -12.161 -27.277 1.00 76.00 73 ALA A CA 1
ATOM 541 C C . ALA A 1 73 ? 3.394 -12.354 -25.910 1.00 76.00 73 ALA A C 1
ATOM 543 O O . ALA A 1 73 ? 3.149 -11.374 -25.207 1.00 76.00 73 ALA A O 1
ATOM 544 N N . GLN A 1 74 ? 3.184 -13.603 -25.488 1.00 76.44 74 GLN A N 1
ATOM 545 C CA . GLN A 1 74 ? 2.614 -13.942 -24.184 1.00 76.44 74 GLN A CA 1
ATOM 546 C C . GLN A 1 74 ? 3.523 -13.504 -23.028 1.00 76.44 74 GLN A C 1
ATOM 548 O O . GLN A 1 74 ? 3.047 -12.925 -22.051 1.00 76.44 74 GLN A O 1
ATOM 553 N N . VAL A 1 75 ? 4.835 -13.729 -23.144 1.00 77.06 75 VAL A N 1
ATOM 554 C CA . VAL A 1 75 ? 5.828 -13.281 -22.158 1.00 77.06 75 VAL A CA 1
ATOM 555 C C . VAL A 1 75 ? 5.827 -11.757 -22.053 1.00 77.06 75 VAL A C 1
ATOM 557 O O . VAL A 1 75 ? 5.745 -11.231 -20.946 1.00 77.06 75 VAL A O 1
ATOM 560 N N . ARG A 1 76 ? 5.853 -11.034 -23.180 1.00 76.06 76 ARG A N 1
ATOM 561 C CA . ARG A 1 76 ? 5.793 -9.563 -23.203 1.00 76.06 76 ARG A CA 1
ATOM 562 C C . ARG A 1 76 ? 4.501 -9.046 -22.581 1.00 76.06 76 ARG A C 1
ATOM 564 O O . ARG A 1 76 ? 4.558 -8.203 -21.694 1.00 76.06 76 ARG A O 1
ATOM 571 N N . GLN A 1 77 ? 3.355 -9.593 -22.976 1.00 74.31 77 GLN A N 1
ATOM 572 C CA . GLN A 1 77 ? 2.054 -9.207 -22.431 1.00 74.31 77 GLN A CA 1
ATOM 573 C C . GLN A 1 77 ? 1.978 -9.451 -20.919 1.00 74.31 77 GLN A C 1
ATOM 575 O O . GLN A 1 77 ? 1.507 -8.590 -20.175 1.00 74.31 77 GLN A O 1
ATOM 580 N N . SER A 1 78 ? 2.468 -10.602 -20.453 1.00 69.94 78 SER A N 1
ATOM 581 C CA . SER A 1 78 ? 2.529 -10.904 -19.026 1.00 69.94 78 SER A CA 1
ATOM 582 C C . SER A 1 78 ? 3.445 -9.917 -18.304 1.00 69.94 78 SER A C 1
ATOM 584 O O . SER A 1 78 ? 3.041 -9.340 -17.301 1.00 69.94 78 SER A O 1
ATOM 586 N N . LEU A 1 79 ? 4.654 -9.662 -18.810 1.00 63.94 79 LEU A N 1
ATOM 587 C CA . LEU A 1 79 ? 5.574 -8.688 -18.215 1.00 63.94 79 LEU A CA 1
ATOM 588 C C . LEU A 1 79 ? 4.953 -7.285 -18.149 1.00 63.94 79 LEU A C 1
ATOM 590 O O . LEU A 1 79 ? 5.047 -6.625 -17.116 1.00 63.94 79 LEU A O 1
ATOM 594 N N . GLU A 1 80 ? 4.241 -6.859 -19.191 1.00 67.69 80 GLU A N 1
ATOM 595 C CA . GLU A 1 80 ? 3.538 -5.576 -19.223 1.00 67.69 80 GLU A CA 1
ATOM 596 C C . GLU A 1 80 ? 2.392 -5.490 -18.205 1.00 67.69 80 GLU A C 1
ATOM 598 O O . GLU A 1 80 ? 2.241 -4.470 -17.531 1.00 67.69 80 GLU A O 1
ATOM 603 N N . GLN A 1 81 ? 1.544 -6.518 -18.096 1.00 65.31 81 GLN A N 1
ATOM 604 C CA . GLN A 1 81 ? 0.436 -6.546 -17.126 1.00 65.31 81 GLN A CA 1
ATOM 605 C C . GLN A 1 81 ? 0.951 -6.537 -15.690 1.00 65.31 81 GLN A C 1
ATOM 607 O O . GLN A 1 81 ? 0.400 -5.891 -14.798 1.00 65.31 81 GLN A O 1
ATOM 612 N N . VAL A 1 82 ? 2.033 -7.263 -15.473 1.00 59.88 82 VAL A N 1
ATOM 613 C CA . VAL A 1 82 ? 2.591 -7.475 -14.157 1.00 59.88 82 VAL A CA 1
ATOM 614 C C . VAL A 1 82 ? 3.437 -6.250 -13.733 1.00 59.88 82 VAL A C 1
ATOM 616 O O . VAL A 1 82 ? 3.384 -5.844 -12.572 1.00 59.88 82 VAL A O 1
ATOM 619 N N . SER A 1 83 ? 4.110 -5.572 -14.673 1.00 59.75 83 SER A N 1
ATOM 620 C CA . SER A 1 83 ? 4.698 -4.233 -14.482 1.00 59.75 83 SER A CA 1
ATOM 621 C C . SER A 1 83 ? 3.629 -3.175 -14.182 1.00 59.75 83 SER A C 1
ATOM 623 O O . SER A 1 83 ? 3.836 -2.328 -13.312 1.00 59.75 83 SER A O 1
ATOM 625 N N . ARG A 1 84 ? 2.464 -3.238 -14.851 1.00 60.44 84 ARG A N 1
ATOM 626 C CA . ARG A 1 84 ? 1.307 -2.360 -14.587 1.00 60.44 84 ARG A CA 1
ATOM 627 C C . ARG A 1 84 ? 0.892 -2.385 -13.133 1.00 60.44 84 ARG A C 1
ATOM 629 O O . ARG A 1 84 ? 0.884 -1.329 -12.507 1.00 60.44 84 ARG A O 1
ATOM 636 N N . ARG A 1 85 ? 0.672 -3.581 -12.593 1.00 58.88 85 ARG A N 1
ATOM 637 C CA . ARG A 1 85 ? 0.309 -3.767 -11.185 1.00 58.88 85 ARG A CA 1
ATOM 638 C C . ARG A 1 85 ? 1.394 -3.285 -10.222 1.00 58.88 85 ARG A C 1
ATOM 640 O O . ARG A 1 85 ? 1.054 -2.663 -9.234 1.00 58.88 85 ARG A O 1
ATOM 647 N N . ALA A 1 86 ? 2.677 -3.472 -10.535 1.00 56.56 86 ALA A N 1
ATOM 648 C CA . ALA A 1 86 ? 3.774 -3.058 -9.651 1.00 56.56 86 ALA A CA 1
ATOM 649 C C . ALA A 1 86 ? 3.897 -1.531 -9.501 1.00 56.56 86 ALA A C 1
ATOM 651 O O . ALA A 1 86 ? 3.959 -0.997 -8.398 1.00 56.56 86 ALA A O 1
ATOM 652 N N . THR A 1 87 ? 3.911 -0.811 -10.626 1.00 52.16 87 THR A N 1
ATOM 653 C CA . THR A 1 87 ? 3.961 0.663 -10.624 1.00 52.16 87 THR A CA 1
ATOM 654 C C . THR A 1 87 ? 2.708 1.276 -10.011 1.00 52.16 87 THR A C 1
ATOM 656 O O . THR A 1 87 ? 2.787 2.324 -9.388 1.00 52.16 87 THR A O 1
ATOM 659 N N . ALA A 1 88 ? 1.569 0.609 -10.210 1.00 48.91 88 ALA A N 1
ATOM 660 C CA . ALA A 1 88 ? 0.283 0.994 -9.665 1.00 48.91 88 ALA A CA 1
ATOM 661 C C . ALA A 1 88 ? 0.270 0.806 -8.143 1.00 48.91 88 ALA A C 1
ATOM 663 O O . ALA A 1 88 ? 0.073 1.764 -7.420 1.00 48.91 88 ALA A O 1
ATOM 664 N N . GLN A 1 89 ? 0.574 -0.386 -7.641 1.00 53.31 89 GLN A N 1
ATOM 665 C CA . GLN A 1 89 ? 0.474 -0.723 -6.216 1.00 53.31 89 GLN A CA 1
ATOM 666 C C . GLN A 1 89 ? 1.560 -0.116 -5.332 1.00 53.31 89 GLN A C 1
ATOM 668 O O . GLN A 1 89 ? 1.698 -0.494 -4.172 1.00 53.31 89 GLN A O 1
ATOM 673 N N . GLY A 1 90 ? 2.354 0.812 -5.866 1.00 49.97 90 GLY A N 1
ATOM 674 C CA . GLY A 1 90 ? 3.470 1.380 -5.135 1.00 49.97 90 GLY A CA 1
ATOM 675 C C . GLY A 1 90 ? 4.499 0.324 -4.724 1.00 49.97 90 GLY A C 1
ATOM 676 O O . GLY A 1 90 ? 5.221 0.557 -3.760 1.00 49.97 90 GLY A O 1
ATOM 677 N N . ASP A 1 91 ? 4.608 -0.813 -5.437 1.00 53.50 91 ASP A N 1
ATOM 678 C CA . ASP A 1 91 ? 5.542 -1.911 -5.099 1.00 53.50 91 ASP A CA 1
ATOM 679 C C . ASP A 1 91 ? 6.977 -1.372 -4.923 1.00 53.50 91 ASP A C 1
ATOM 681 O O . ASP A 1 91 ? 7.737 -1.856 -4.089 1.00 53.50 91 ASP A O 1
ATOM 685 N N . PHE A 1 92 ? 7.340 -0.336 -5.687 1.00 54.25 92 PHE A N 1
ATOM 686 C CA . PHE A 1 92 ? 8.635 0.342 -5.604 1.00 54.25 92 PHE A CA 1
ATOM 687 C C . PHE A 1 92 ? 8.840 1.164 -4.321 1.00 54.25 92 PHE A C 1
ATOM 689 O O . PHE A 1 92 ? 9.974 1.289 -3.867 1.00 54.25 92 PHE A O 1
ATOM 696 N N . ALA A 1 93 ? 7.776 1.719 -3.736 1.00 49.72 93 ALA A N 1
ATOM 697 C CA . ALA A 1 93 ? 7.828 2.426 -2.455 1.00 49.72 93 ALA A CA 1
ATOM 698 C C . ALA A 1 93 ? 7.674 1.480 -1.258 1.00 49.72 93 ALA A C 1
ATOM 700 O O . ALA A 1 93 ? 8.191 1.773 -0.184 1.00 49.72 93 ALA A O 1
ATOM 701 N N . LEU A 1 94 ? 6.996 0.342 -1.441 1.00 45.34 94 LEU A N 1
ATOM 702 C CA . LEU A 1 94 ? 6.737 -0.642 -0.386 1.00 45.34 94 LEU A CA 1
ATOM 703 C C . LEU A 1 94 ? 7.806 -1.747 -0.290 1.00 45.34 94 LEU A C 1
ATOM 705 O O . LEU A 1 94 ? 7.850 -2.458 0.712 1.00 45.34 94 LEU A O 1
ATOM 709 N N . ALA A 1 95 ? 8.687 -1.900 -1.288 1.00 53.16 95 ALA A N 1
ATOM 710 C CA . ALA A 1 95 ? 9.818 -2.835 -1.238 1.00 53.16 95 ALA A CA 1
ATOM 711 C C . ALA A 1 95 ? 11.137 -2.261 -1.808 1.00 53.16 95 ALA A C 1
ATOM 713 O O . ALA A 1 95 ? 11.716 -2.857 -2.726 1.00 53.16 95 ALA A O 1
ATOM 714 N N . PRO A 1 96 ? 11.668 -1.140 -1.277 1.00 50.09 96 PRO A N 1
ATOM 715 C CA . PRO A 1 96 ? 12.794 -0.457 -1.905 1.00 50.09 96 PRO A CA 1
ATOM 716 C C . PRO A 1 96 ? 14.160 -1.124 -1.650 1.00 50.09 96 PRO A C 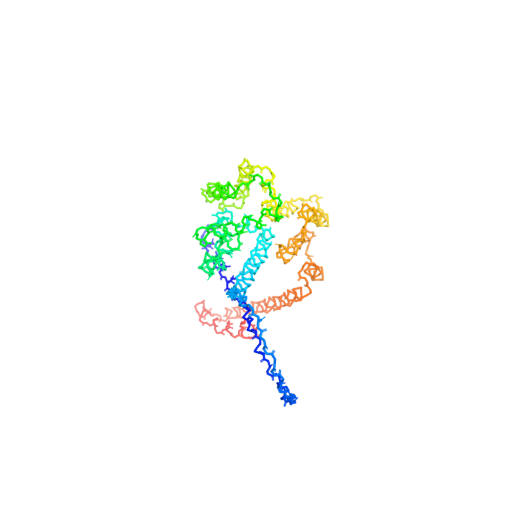1
ATOM 718 O O . PRO A 1 96 ? 15.124 -0.812 -2.329 1.00 50.09 96 PRO A O 1
ATOM 721 N N . ASN A 1 97 ? 14.261 -2.064 -0.700 1.00 43.25 97 ASN A N 1
ATOM 722 C CA . ASN A 1 97 ? 15.475 -2.863 -0.435 1.00 43.25 97 ASN A CA 1
ATOM 723 C C . ASN A 1 97 ? 15.664 -4.035 -1.406 1.00 43.25 97 ASN A C 1
ATOM 725 O O . ASN A 1 97 ? 16.637 -4.788 -1.327 1.00 43.25 97 ASN A O 1
ATOM 729 N N . ARG A 1 98 ? 14.671 -4.280 -2.258 1.00 56.06 98 ARG A N 1
ATOM 730 C CA . ARG A 1 98 ? 14.651 -5.397 -3.194 1.00 56.06 98 ARG A CA 1
ATOM 731 C C . ARG A 1 98 ? 13.979 -4.962 -4.479 1.00 56.06 98 ARG A C 1
ATOM 733 O O . ARG A 1 98 ? 13.302 -5.802 -5.072 1.00 56.06 98 ARG A O 1
ATOM 740 N N . VAL A 1 99 ? 14.109 -3.700 -4.896 1.00 63.25 99 VAL A N 1
ATOM 741 C CA . VAL A 1 99 ? 13.460 -3.234 -6.123 1.00 63.25 99 VAL A CA 1
ATOM 742 C C . VAL A 1 99 ? 13.915 -4.122 -7.255 1.00 63.25 99 VAL A C 1
ATOM 744 O O . VAL A 1 99 ? 13.084 -4.769 -7.882 1.00 63.25 99 VAL A O 1
ATOM 747 N N . LEU A 1 100 ? 15.227 -4.253 -7.447 1.00 69.00 100 LEU A N 1
ATOM 748 C CA . LEU A 1 100 ? 15.761 -5.026 -8.553 1.00 69.00 100 LEU A CA 1
ATOM 749 C C . LEU A 1 100 ? 15.474 -6.516 -8.382 1.00 69.00 100 LEU A C 1
ATOM 751 O O . LEU A 1 100 ? 14.944 -7.165 -9.281 1.00 69.00 100 LEU A O 1
ATOM 755 N N . ARG A 1 101 ? 15.773 -7.069 -7.204 1.00 65.88 101 ARG A N 1
ATOM 756 C CA . ARG A 1 101 ? 15.629 -8.510 -6.961 1.00 65.88 101 ARG A CA 1
ATOM 757 C C . ARG A 1 101 ? 14.173 -8.969 -6.991 1.00 65.88 101 ARG A C 1
ATOM 759 O O . ARG A 1 101 ? 13.889 -10.030 -7.535 1.00 65.88 101 ARG A O 1
ATOM 766 N N . SER A 1 102 ? 13.247 -8.196 -6.426 1.00 63.09 102 SER A N 1
ATOM 767 C CA . SER A 1 102 ? 11.812 -8.508 -6.449 1.00 63.09 102 SER A CA 1
ATOM 768 C C . SER A 1 102 ? 11.224 -8.290 -7.832 1.00 63.09 102 SER A C 1
ATOM 770 O O . SER A 1 102 ? 10.400 -9.092 -8.268 1.00 63.09 102 SER A O 1
ATOM 772 N N . LEU A 1 103 ? 11.645 -7.235 -8.532 1.00 67.94 103 LEU A N 1
ATOM 773 C CA . LEU A 1 103 ? 11.211 -6.960 -9.896 1.00 67.94 103 LEU A CA 1
ATOM 774 C C . LEU A 1 103 ? 11.721 -8.018 -10.871 1.00 67.94 103 LEU A C 1
ATOM 776 O O . LEU A 1 103 ? 10.971 -8.419 -11.745 1.00 67.94 103 LEU A O 1
ATOM 780 N N . LEU A 1 104 ? 12.928 -8.547 -10.705 1.00 70.94 104 LEU A N 1
ATOM 781 C CA . LEU A 1 104 ? 13.384 -9.669 -11.518 1.00 70.94 104 LEU A CA 1
ATOM 782 C C . LEU A 1 104 ? 12.703 -10.971 -11.071 1.00 70.94 104 LEU A C 1
ATOM 784 O O . LEU A 1 104 ? 11.981 -11.577 -11.852 1.00 70.94 104 LEU A O 1
ATOM 788 N N . ALA A 1 105 ? 12.780 -11.368 -9.800 1.00 67.94 105 ALA A N 1
ATOM 789 C CA . ALA A 1 105 ? 12.247 -12.662 -9.352 1.00 67.94 105 ALA A CA 1
ATOM 790 C C . ALA A 1 105 ? 10.727 -12.826 -9.568 1.00 67.94 105 ALA A C 1
ATOM 792 O O . ALA A 1 105 ? 10.266 -13.875 -10.016 1.00 67.94 105 ALA A O 1
ATOM 793 N N . ARG A 1 106 ? 9.913 -11.795 -9.288 1.00 66.50 106 ARG A N 1
ATOM 794 C CA . ARG A 1 106 ? 8.446 -11.884 -9.452 1.00 66.50 106 ARG A CA 1
ATOM 795 C C . ARG A 1 106 ? 8.009 -11.859 -10.913 1.00 66.50 106 ARG A C 1
ATOM 797 O O . ARG A 1 106 ? 6.860 -12.192 -11.204 1.00 66.50 106 ARG A O 1
ATOM 804 N N . ARG A 1 107 ? 8.863 -11.374 -11.817 1.00 71.94 107 ARG A N 1
ATOM 805 C CA . ARG A 1 107 ? 8.472 -11.022 -13.190 1.00 71.94 107 ARG A CA 1
ATOM 806 C C . ARG A 1 107 ? 9.187 -11.895 -14.226 1.00 71.94 107 ARG A C 1
ATOM 808 O O . ARG A 1 107 ? 8.613 -12.170 -15.271 1.00 71.94 107 ARG A O 1
ATOM 815 N N . CYS A 1 108 ? 10.356 -12.438 -13.896 1.00 76.38 108 CYS A N 1
ATOM 816 C CA . CYS A 1 108 ? 11.132 -13.334 -14.747 1.00 76.38 108 CYS A CA 1
ATOM 817 C C . CYS A 1 108 ? 10.681 -14.793 -14.694 1.00 76.38 108 CYS A C 1
ATOM 819 O O . CYS A 1 108 ? 11.089 -15.556 -15.558 1.00 76.38 108 CYS A O 1
ATOM 821 N N . GLY A 1 109 ? 9.794 -15.192 -13.775 1.00 75.94 109 GLY A N 1
ATOM 822 C CA . GLY A 1 109 ? 9.417 -16.602 -13.617 1.00 75.94 109 GLY A CA 1
ATOM 823 C C . GLY A 1 109 ? 8.871 -17.281 -14.885 1.00 75.94 109 GLY A C 1
ATOM 824 O O . GLY A 1 109 ? 9.049 -18.483 -15.050 1.00 75.94 109 GLY A O 1
ATOM 825 N N . LEU A 1 110 ? 8.234 -16.547 -15.808 1.00 75.25 110 LEU A N 1
ATOM 826 C CA . LEU A 1 110 ? 7.841 -17.091 -17.120 1.00 75.25 110 LEU A CA 1
ATOM 827 C C . LEU A 1 110 ? 9.004 -17.147 -18.119 1.00 75.25 110 LEU A C 1
ATOM 829 O O . LEU A 1 110 ? 9.082 -18.090 -18.898 1.00 75.25 110 LEU A O 1
ATOM 833 N N . VAL A 1 111 ? 9.911 -16.167 -18.087 1.00 83.75 111 VAL A N 1
ATOM 834 C CA . VAL A 1 111 ? 11.122 -16.164 -18.922 1.00 83.75 111 VAL A CA 1
ATOM 835 C C . VAL A 1 111 ? 12.037 -17.314 -18.513 1.00 83.75 111 VAL A C 1
ATOM 837 O O . VAL A 1 111 ? 12.496 -18.056 -19.370 1.00 83.75 111 VAL A O 1
ATOM 840 N N . GLU A 1 112 ? 12.235 -17.513 -17.211 1.00 81.50 112 GLU A N 1
ATOM 841 C CA . GLU A 1 112 ? 13.038 -18.596 -16.640 1.00 81.50 112 GLU A CA 1
ATOM 842 C C . GLU A 1 112 ? 12.498 -19.973 -17.041 1.00 81.50 112 GLU A C 1
ATOM 844 O O . GLU A 1 112 ? 13.260 -20.817 -17.503 1.00 81.50 112 GLU A O 1
ATOM 849 N N . ARG A 1 113 ? 11.175 -20.182 -16.958 1.00 83.38 113 ARG A N 1
ATOM 850 C CA . ARG A 1 113 ? 10.526 -21.444 -17.372 1.00 83.38 113 ARG A CA 1
ATOM 851 C C . ARG A 1 113 ? 10.726 -21.789 -18.845 1.00 83.38 113 ARG A C 1
ATOM 853 O O . ARG A 1 113 ? 10.640 -22.958 -19.204 1.00 83.38 113 ARG A O 1
ATOM 860 N N . HIS A 1 114 ? 10.941 -20.788 -19.692 1.00 84.81 114 HIS A N 1
ATOM 861 C CA . HIS A 1 114 ? 11.052 -20.956 -21.138 1.00 84.81 114 HIS A CA 1
ATOM 862 C C . HIS A 1 114 ? 12.414 -20.518 -21.689 1.00 84.81 114 HIS A C 1
ATOM 864 O O . HIS A 1 114 ? 12.554 -20.336 -22.899 1.00 84.81 114 HIS A O 1
ATOM 870 N N . ALA A 1 115 ? 13.419 -20.360 -20.824 1.00 86.31 115 ALA A N 1
ATOM 871 C CA . ALA A 1 115 ? 14.699 -19.767 -21.191 1.00 86.31 115 ALA A CA 1
ATOM 872 C C . ALA A 1 115 ? 15.388 -20.546 -22.318 1.00 86.31 115 ALA A C 1
ATOM 874 O O . ALA A 1 115 ? 15.817 -19.936 -23.288 1.00 86.31 115 ALA A O 1
ATOM 875 N N . GLU A 1 116 ? 15.420 -21.879 -22.249 1.00 86.06 116 GLU A N 1
ATOM 876 C CA . GLU A 1 116 ? 16.047 -22.723 -23.277 1.00 86.06 116 GLU A CA 1
ATOM 877 C C . GLU A 1 116 ? 15.399 -22.541 -24.658 1.00 86.06 116 GLU A C 1
ATOM 879 O O . GLU A 1 116 ? 16.092 -22.319 -25.651 1.00 86.06 116 GLU A O 1
ATOM 884 N N . ALA A 1 117 ? 14.064 -22.553 -24.720 1.00 83.75 117 ALA A N 1
ATOM 885 C CA . ALA A 1 117 ? 13.318 -22.381 -25.966 1.00 83.75 117 ALA A CA 1
ATOM 886 C C . ALA A 1 117 ? 13.483 -20.970 -26.560 1.00 83.75 117 ALA A C 1
ATOM 888 O O . ALA A 1 117 ? 13.555 -20.811 -27.780 1.00 83.75 117 ALA A O 1
ATOM 889 N N . LEU A 1 118 ? 13.552 -19.947 -25.700 1.00 84.50 118 LEU A N 1
ATOM 890 C CA . LEU A 1 118 ? 13.760 -18.556 -26.105 1.00 84.50 118 LEU A CA 1
ATOM 891 C C . LEU A 1 118 ? 15.205 -18.308 -26.566 1.00 84.50 118 LEU A C 1
ATOM 893 O O . LEU A 1 118 ? 15.409 -17.666 -27.595 1.00 84.50 118 LEU A O 1
ATOM 897 N N . LEU A 1 119 ? 16.199 -18.846 -25.850 1.00 87.94 119 LEU A N 1
ATOM 898 C CA . LEU A 1 119 ? 17.623 -18.726 -26.183 1.00 87.94 119 LEU A CA 1
ATOM 899 C C . LEU A 1 119 ? 17.952 -19.416 -27.507 1.00 87.94 119 LEU A C 1
ATOM 901 O O . LEU A 1 119 ? 18.643 -18.828 -28.336 1.00 87.94 119 LEU A O 1
ATOM 905 N N . ALA A 1 120 ? 17.386 -20.603 -27.755 1.00 87.50 120 ALA A N 1
ATOM 906 C CA . ALA A 1 120 ? 17.577 -21.345 -29.004 1.00 87.50 120 ALA A CA 1
ATOM 907 C C . ALA A 1 120 ? 17.139 -20.564 -30.259 1.00 87.50 120 ALA A C 1
ATOM 909 O O . ALA A 1 120 ? 17.522 -20.910 -31.374 1.00 87.50 120 ALA A O 1
ATOM 910 N N . ARG A 1 121 ? 16.318 -19.518 -30.094 1.00 83.19 121 ARG A N 1
ATOM 911 C CA . ARG A 1 121 ? 15.745 -18.719 -31.186 1.00 83.19 121 ARG A CA 1
ATOM 912 C C . ARG A 1 121 ? 15.992 -17.223 -31.020 1.00 83.19 121 ARG A C 1
ATOM 914 O O . ARG A 1 121 ? 15.319 -16.431 -31.678 1.00 83.19 121 ARG A O 1
ATOM 921 N N . ARG A 1 122 ? 16.933 -16.817 -30.157 1.00 85.44 122 ARG A N 1
ATOM 922 C CA . ARG A 1 122 ? 17.076 -15.409 -29.750 1.00 85.44 122 ARG A CA 1
ATOM 923 C C . ARG A 1 122 ? 17.274 -14.474 -30.945 1.00 85.44 122 ARG A C 1
ATOM 925 O O . ARG A 1 122 ? 16.619 -13.441 -31.007 1.00 85.44 122 ARG A O 1
ATOM 932 N N . GLU A 1 123 ? 18.123 -14.857 -31.902 1.00 84.00 123 GLU A N 1
ATOM 933 C CA . GLU A 1 123 ? 18.437 -14.032 -33.077 1.00 84.00 123 GLU A CA 1
ATOM 934 C C . GLU A 1 123 ? 17.208 -13.865 -33.973 1.00 84.00 123 GLU A C 1
ATOM 936 O O . GLU A 1 123 ? 16.842 -12.747 -34.325 1.00 84.00 123 GLU A O 1
ATOM 941 N N . ALA A 1 124 ? 16.501 -14.965 -34.245 1.00 82.06 124 ALA A N 1
ATOM 942 C CA . ALA A 1 124 ? 15.277 -14.963 -35.042 1.00 82.06 124 ALA A CA 1
ATOM 943 C C . ALA A 1 124 ? 14.125 -14.175 -34.387 1.00 82.06 124 ALA A C 1
ATOM 945 O O . ALA A 1 124 ? 13.199 -13.750 -35.073 1.00 82.06 124 ALA A O 1
ATOM 946 N N . LEU A 1 125 ? 14.166 -13.991 -33.064 1.00 76.81 125 LEU A N 1
ATOM 947 C CA . LEU A 1 125 ? 13.154 -13.281 -32.277 1.00 76.81 125 LEU A CA 1
ATOM 948 C C . LEU A 1 125 ? 13.586 -11.855 -31.878 1.00 76.81 125 LEU A C 1
ATOM 950 O O . LEU A 1 125 ? 12.832 -11.167 -31.184 1.00 76.81 125 LEU A O 1
ATOM 954 N N . GLY A 1 126 ? 14.783 -11.409 -32.282 1.00 82.38 126 GLY A N 1
ATOM 955 C CA . GLY A 1 126 ? 15.338 -10.103 -31.903 1.00 82.38 126 GLY A CA 1
ATOM 956 C C . GLY A 1 126 ? 15.508 -9.930 -30.387 1.00 82.38 126 GLY A C 1
ATOM 957 O O . GLY A 1 126 ? 15.249 -8.855 -29.842 1.00 82.38 126 GLY A O 1
ATOM 958 N N . LEU A 1 127 ? 15.854 -11.007 -29.678 1.00 83.44 127 LEU A N 1
ATOM 959 C CA . LEU A 1 127 ? 16.054 -11.008 -28.230 1.00 83.44 127 LEU A CA 1
ATOM 960 C C . LEU A 1 127 ? 17.533 -10.789 -27.884 1.00 83.44 127 LEU A C 1
ATOM 962 O O . LEU A 1 127 ? 18.425 -11.290 -28.562 1.00 83.44 127 LEU A O 1
ATOM 966 N N . GLU A 1 128 ? 17.779 -10.063 -26.794 1.00 83.69 128 GLU A N 1
ATOM 967 C CA . GLU A 1 128 ? 19.118 -9.739 -26.284 1.00 83.69 128 GLU A CA 1
ATOM 968 C C . GLU A 1 128 ? 19.363 -10.485 -24.969 1.00 83.69 128 GLU A C 1
ATOM 970 O O . GLU A 1 128 ? 18.432 -10.618 -24.175 1.00 83.69 128 GLU A O 1
ATOM 975 N N . GLY A 1 129 ? 20.596 -10.945 -24.738 1.00 84.69 129 GLY A N 1
ATOM 976 C CA . GLY A 1 129 ? 20.998 -11.696 -23.542 1.00 84.69 129 GLY A CA 1
ATOM 977 C C . GLY A 1 129 ? 21.475 -13.123 -23.835 1.00 84.69 129 GLY A C 1
ATOM 978 O O . GLY A 1 129 ? 21.064 -13.751 -24.816 1.00 84.69 129 GLY A O 1
ATOM 979 N N . GLU A 1 130 ? 22.379 -13.627 -22.999 1.00 86.31 130 GLU A N 1
ATOM 980 C CA . GLU A 1 130 ? 23.024 -14.945 -23.124 1.00 86.31 130 GLU A CA 1
ATOM 981 C C . GLU A 1 130 ? 22.398 -16.012 -22.221 1.00 86.31 130 GLU A C 1
ATOM 983 O O . GLU A 1 130 ? 22.570 -17.208 -22.444 1.00 86.31 130 GLU A O 1
ATOM 988 N N . ASN A 1 131 ? 21.626 -15.593 -21.220 1.00 87.00 131 ASN A N 1
ATOM 989 C CA . ASN A 1 131 ? 20.927 -16.473 -20.290 1.00 87.00 131 ASN A CA 1
ATOM 990 C C . ASN A 1 131 ? 19.508 -15.952 -19.991 1.00 87.00 131 ASN A C 1
ATOM 992 O O . ASN A 1 131 ? 19.124 -14.853 -20.396 1.00 87.00 131 ASN A O 1
ATOM 996 N N . GLY A 1 132 ? 18.707 -16.748 -19.274 1.00 82.31 132 GLY A N 1
ATOM 997 C CA . GLY A 1 132 ? 17.324 -16.391 -18.935 1.00 82.31 132 GLY A CA 1
ATOM 998 C C . GLY A 1 132 ? 17.188 -15.088 -18.133 1.00 82.31 132 GLY A C 1
ATOM 999 O O . GLY A 1 132 ? 16.224 -14.347 -18.331 1.00 82.31 132 GLY A O 1
ATOM 1000 N N . ALA A 1 133 ? 18.163 -14.771 -17.275 1.00 83.44 133 ALA A N 1
ATOM 1001 C CA . ALA A 1 133 ? 18.149 -13.551 -16.471 1.00 83.44 133 ALA A CA 1
ATOM 1002 C C . ALA A 1 133 ? 18.415 -12.305 -17.332 1.00 83.44 133 ALA A C 1
ATOM 1004 O O . ALA A 1 133 ? 17.703 -11.304 -17.218 1.00 83.44 133 ALA A O 1
ATOM 1005 N N . GLU A 1 134 ? 19.381 -12.374 -18.246 1.00 86.12 134 GLU A N 1
ATOM 1006 C CA . GLU A 1 134 ? 19.681 -11.297 -19.194 1.00 86.12 134 GLU A CA 1
ATOM 1007 C C . GLU A 1 134 ? 18.547 -11.087 -20.200 1.00 86.12 134 GLU A C 1
ATOM 1009 O O . GLU A 1 134 ? 18.145 -9.944 -20.427 1.00 86.12 134 GLU A O 1
ATOM 1014 N N . LEU A 1 135 ? 17.958 -12.175 -20.714 1.00 86.19 135 LEU A N 1
ATOM 1015 C CA . LEU A 1 135 ? 16.756 -12.125 -21.553 1.00 86.19 135 LEU A CA 1
ATOM 1016 C C . LEU A 1 135 ? 15.612 -11.398 -20.845 1.00 86.19 135 LEU A C 1
ATOM 1018 O O . LEU A 1 135 ? 14.970 -10.518 -21.426 1.00 86.19 135 LEU A O 1
ATOM 1022 N N . CYS A 1 136 ? 15.355 -11.752 -19.584 1.00 85.88 136 CYS A N 1
ATOM 1023 C CA . CYS A 1 136 ? 14.314 -11.104 -18.801 1.00 85.88 136 CYS A CA 1
ATOM 1024 C C . CYS A 1 136 ? 14.618 -9.618 -18.597 1.00 85.88 136 CYS A C 1
ATOM 1026 O O . CYS A 1 136 ? 13.748 -8.777 -18.816 1.00 85.88 136 CYS A O 1
ATOM 1028 N N . SER A 1 137 ? 15.859 -9.293 -18.241 1.00 85.56 137 SER A N 1
ATOM 1029 C CA . SER A 1 137 ? 16.313 -7.919 -18.021 1.00 85.56 137 SER A CA 1
ATOM 1030 C C . SER A 1 137 ? 16.160 -7.067 -19.285 1.00 85.56 137 SER A C 1
ATOM 1032 O O . SER A 1 137 ? 15.675 -5.941 -19.208 1.00 85.56 137 SER A O 1
ATOM 1034 N N . GLY A 1 138 ? 16.485 -7.604 -20.465 1.00 87.44 138 GLY A N 1
ATOM 1035 C CA . GLY A 1 138 ? 16.320 -6.894 -21.737 1.00 87.44 138 GLY A CA 1
ATOM 1036 C C . GLY A 1 138 ? 14.857 -6.713 -22.145 1.00 87.44 138 GLY A C 1
ATOM 1037 O O . GLY A 1 138 ? 14.449 -5.641 -22.598 1.00 87.44 138 GLY A O 1
ATOM 1038 N N . LEU A 1 139 ? 14.024 -7.739 -21.953 1.00 83.88 139 LEU A N 1
ATOM 1039 C CA . LEU A 1 139 ? 12.582 -7.649 -22.210 1.00 83.88 139 LEU A CA 1
ATOM 1040 C C . LEU A 1 139 ? 11.892 -6.653 -21.272 1.00 83.88 139 LEU A C 1
ATOM 1042 O O . LEU A 1 139 ? 11.070 -5.847 -21.714 1.00 83.88 139 LEU A O 1
ATOM 1046 N N . LEU A 1 140 ? 12.242 -6.691 -19.989 1.00 83.44 140 LEU A N 1
ATOM 1047 C CA . LEU A 1 140 ? 11.673 -5.823 -18.971 1.00 83.44 140 LEU A CA 1
ATOM 1048 C C . LEU A 1 140 ? 12.129 -4.376 -19.151 1.00 83.44 140 LEU A C 1
ATOM 1050 O O . LEU A 1 140 ? 11.295 -3.478 -19.087 1.00 83.44 140 LEU A O 1
ATOM 1054 N N . PHE A 1 141 ? 13.408 -4.149 -19.464 1.00 86.56 141 PHE A N 1
ATOM 1055 C CA . PHE A 1 141 ? 13.918 -2.818 -19.783 1.00 86.56 141 PHE A CA 1
ATOM 1056 C C . PHE A 1 141 ? 13.159 -2.196 -20.960 1.00 86.56 141 PHE A C 1
ATOM 1058 O O . PHE A 1 141 ? 12.634 -1.096 -20.823 1.00 86.56 141 PHE A O 1
ATOM 1065 N N . ARG A 1 142 ? 12.991 -2.920 -22.075 1.00 83.12 142 ARG A N 1
ATOM 1066 C CA . ARG A 1 142 ? 12.222 -2.425 -23.234 1.00 83.12 142 ARG A CA 1
ATOM 1067 C C . ARG A 1 142 ? 10.765 -2.118 -22.897 1.00 83.12 142 ARG A C 1
ATOM 1069 O O . ARG A 1 142 ? 10.221 -1.109 -23.346 1.00 83.12 142 ARG A O 1
ATOM 1076 N N . SER A 1 143 ? 10.130 -2.966 -22.086 1.00 81.50 143 SER A N 1
ATOM 1077 C CA . SER A 1 143 ? 8.767 -2.717 -21.609 1.00 81.50 143 SER A CA 1
ATOM 1078 C C . SER A 1 143 ? 8.683 -1.441 -20.767 1.00 81.50 143 SER A C 1
ATOM 1080 O O . SER A 1 143 ? 7.750 -0.657 -20.949 1.00 81.50 143 SER A O 1
ATOM 1082 N N . LEU A 1 144 ? 9.644 -1.223 -19.866 1.00 80.50 144 LEU A N 1
ATOM 1083 C CA . LEU A 1 144 ? 9.701 -0.041 -19.007 1.00 80.50 144 LEU A CA 1
ATOM 1084 C C . LEU A 1 144 ? 10.031 1.222 -19.805 1.00 80.50 144 LEU A C 1
ATOM 1086 O O . LEU A 1 144 ? 9.353 2.228 -19.621 1.00 80.50 144 LEU A O 1
ATOM 1090 N N . GLN A 1 145 ? 10.992 1.156 -20.730 1.00 85.00 145 GLN A N 1
ATOM 1091 C CA . GLN A 1 145 ? 11.383 2.271 -21.591 1.00 85.00 145 GLN A CA 1
ATOM 1092 C C . GLN A 1 145 ? 10.192 2.793 -22.392 1.00 85.00 145 GLN A C 1
ATOM 1094 O O . GLN A 1 145 ? 9.894 3.981 -22.334 1.00 85.00 145 GLN A O 1
ATOM 1099 N N . LYS A 1 146 ? 9.445 1.900 -23.053 1.00 82.62 146 LYS A N 1
ATOM 1100 C CA . LYS A 1 146 ? 8.249 2.282 -23.812 1.00 82.62 146 LYS A CA 1
ATOM 1101 C C . LYS A 1 146 ? 7.151 2.857 -22.919 1.00 82.62 146 LYS A C 1
ATOM 1103 O O . LYS A 1 146 ? 6.516 3.840 -23.274 1.00 82.62 146 LYS A O 1
ATOM 1108 N N . ARG A 1 147 ? 6.878 2.214 -21.783 1.00 77.56 147 ARG A N 1
ATOM 1109 C CA . ARG A 1 147 ? 5.716 2.552 -20.954 1.00 77.56 147 ARG A CA 1
ATOM 1110 C C . ARG A 1 147 ? 5.911 3.824 -20.144 1.00 77.56 147 ARG A C 1
ATOM 1112 O O . ARG A 1 147 ? 4.984 4.612 -20.010 1.00 77.56 147 ARG A O 1
ATOM 1119 N N . LEU A 1 148 ? 7.089 3.974 -19.559 1.00 77.75 148 LEU A N 1
ATOM 1120 C CA . LEU A 1 148 ? 7.441 5.140 -18.764 1.00 77.75 148 LEU A CA 1
ATOM 1121 C C . LEU A 1 148 ? 8.052 6.235 -19.638 1.00 77.75 148 LEU A C 1
ATOM 1123 O O . LEU A 1 148 ? 8.543 7.217 -19.091 1.00 77.75 148 LEU A O 1
ATOM 1127 N N . SER A 1 149 ? 8.054 6.050 -20.965 1.00 82.75 149 SER A N 1
ATOM 1128 C CA . SER A 1 149 ? 8.665 6.917 -21.975 1.00 82.75 149 SER A CA 1
ATOM 1129 C C . SER A 1 149 ? 10.098 7.330 -21.616 1.00 82.75 149 SER A C 1
ATOM 1131 O O . SER A 1 149 ? 10.452 8.496 -21.785 1.00 82.75 149 SER A O 1
ATOM 1133 N N . LEU A 1 150 ? 10.880 6.417 -21.023 1.00 83.31 150 LEU A N 1
ATOM 1134 C CA . LEU A 1 150 ? 12.222 6.718 -20.510 1.00 83.31 150 LEU A CA 1
ATOM 1135 C C . LEU A 1 150 ? 13.114 7.285 -21.632 1.00 83.31 150 LEU A C 1
ATOM 1137 O O . LEU A 1 150 ? 12.883 6.942 -22.793 1.00 83.31 150 LEU A O 1
ATOM 1141 N N . PRO A 1 151 ? 14.131 8.105 -21.301 1.00 84.81 151 PRO A N 1
ATOM 1142 C CA . PRO A 1 151 ? 15.018 8.696 -22.301 1.00 84.81 151 PRO A CA 1
ATOM 1143 C C . PRO A 1 151 ? 15.596 7.648 -23.264 1.00 84.81 151 PRO A C 1
ATOM 1145 O O . PRO A 1 151 ? 15.972 6.548 -22.847 1.00 84.81 151 PRO A O 1
ATOM 1148 N N . GLU A 1 152 ? 15.638 7.962 -24.561 1.00 83.06 152 GLU A N 1
ATOM 1149 C CA . GLU A 1 152 ? 16.110 7.023 -25.593 1.00 83.06 152 GLU A CA 1
ATOM 1150 C C . GLU A 1 152 ? 17.612 6.722 -25.468 1.00 83.06 152 GLU A C 1
ATOM 1152 O O . GLU A 1 152 ? 18.060 5.632 -25.819 1.00 83.06 152 GLU A O 1
ATOM 1157 N N . ASP A 1 153 ? 18.379 7.662 -24.915 1.00 87.00 153 ASP A N 1
ATOM 1158 C CA . ASP A 1 153 ? 19.810 7.546 -24.632 1.00 87.00 153 ASP A CA 1
ATOM 1159 C C . ASP A 1 153 ? 20.118 6.726 -23.365 1.00 87.00 153 ASP A C 1
ATOM 1161 O O . ASP A 1 153 ? 21.266 6.328 -23.136 1.00 87.00 153 ASP A O 1
ATOM 1165 N N . LEU A 1 154 ? 19.105 6.417 -22.547 1.00 88.69 154 LEU A N 1
ATOM 1166 C CA . LEU A 1 154 ? 19.274 5.585 -21.364 1.00 88.69 154 LEU A CA 1
ATOM 1167 C C . LEU A 1 154 ? 19.538 4.135 -21.779 1.00 88.69 154 LEU A C 1
ATOM 1169 O O . LEU A 1 154 ? 18.633 3.405 -22.171 1.00 88.69 154 LEU A O 1
ATOM 1173 N N . SER A 1 155 ? 20.785 3.684 -21.654 1.00 90.50 155 SER A N 1
ATOM 1174 C CA . SER A 1 155 ? 21.124 2.283 -21.926 1.00 90.50 155 SER A CA 1
ATOM 1175 C C . SER A 1 155 ? 20.581 1.334 -20.851 1.00 90.50 155 SER A C 1
ATOM 1177 O O . SER A 1 155 ? 20.558 1.664 -19.661 1.00 90.50 155 SER A O 1
ATOM 1179 N N . GLN A 1 156 ? 20.247 0.102 -21.255 1.00 88.81 156 GLN A N 1
ATOM 1180 C CA . GLN A 1 156 ? 19.836 -0.974 -20.346 1.00 88.81 156 GLN A CA 1
ATOM 1181 C C . GLN A 1 156 ? 20.833 -1.161 -19.190 1.00 88.81 156 GLN A C 1
ATOM 1183 O O . GLN A 1 156 ? 20.440 -1.246 -18.028 1.00 88.81 156 GLN A O 1
ATOM 1188 N N . ALA A 1 157 ? 22.132 -1.214 -19.500 1.00 89.00 157 ALA A N 1
ATOM 1189 C CA . ALA A 1 157 ? 23.176 -1.415 -18.498 1.00 89.00 157 ALA A CA 1
ATOM 1190 C C . ALA A 1 157 ? 23.239 -0.259 -17.488 1.00 89.00 157 ALA A C 1
ATOM 1192 O O . ALA A 1 157 ? 23.410 -0.494 -16.292 1.00 89.00 157 ALA A O 1
ATOM 1193 N N . SER A 1 158 ? 23.081 0.985 -17.954 1.00 89.94 158 SER A N 1
ATOM 1194 C CA . SER A 1 158 ? 23.031 2.146 -17.064 1.00 89.94 158 SER A CA 1
ATOM 1195 C C . SER A 1 158 ? 21.788 2.110 -16.179 1.00 89.94 158 SER A C 1
ATOM 1197 O O . SER A 1 158 ? 21.906 2.315 -14.977 1.00 89.94 158 SER A O 1
ATOM 1199 N N . PHE A 1 159 ? 20.621 1.795 -16.748 1.00 88.88 159 PHE A N 1
ATOM 1200 C CA . PHE A 1 159 ? 19.360 1.707 -16.011 1.00 88.88 159 PHE A CA 1
ATOM 1201 C C . PHE A 1 159 ? 19.429 0.700 -14.858 1.00 88.88 159 PHE A C 1
ATOM 1203 O O . PHE A 1 159 ? 19.113 1.042 -13.718 1.00 88.88 159 PHE A O 1
ATOM 1210 N N . TRP A 1 160 ? 19.886 -0.527 -15.127 1.00 88.31 160 TRP A N 1
ATOM 1211 C CA . TRP A 1 160 ? 19.974 -1.556 -14.090 1.00 88.31 160 TRP A CA 1
ATOM 1212 C C . TRP A 1 160 ? 21.003 -1.212 -13.016 1.00 88.31 160 TRP A C 1
ATOM 1214 O O . TRP A 1 160 ? 20.690 -1.320 -11.833 1.00 88.31 160 TRP A O 1
ATOM 1224 N N . ARG A 1 161 ? 22.173 -0.688 -13.403 1.00 89.88 161 ARG A N 1
ATOM 1225 C CA . ARG A 1 161 ? 23.180 -0.204 -12.447 1.00 89.88 161 ARG A CA 1
ATOM 1226 C C . ARG A 1 161 ? 22.629 0.907 -11.551 1.00 89.88 161 ARG A C 1
ATOM 1228 O O . ARG A 1 161 ? 22.914 0.935 -10.357 1.00 89.88 161 ARG A O 1
ATOM 1235 N N . SER A 1 162 ? 21.839 1.824 -12.106 1.00 88.75 162 SER A N 1
ATOM 1236 C CA . SER A 1 162 ? 21.175 2.862 -11.320 1.00 88.75 162 SER A CA 1
ATOM 1237 C C . SER A 1 162 ? 20.219 2.256 -10.291 1.00 88.75 162 SER A C 1
ATOM 1239 O O . SER A 1 162 ? 20.253 2.667 -9.136 1.00 88.75 162 SER A O 1
ATOM 1241 N N . LEU A 1 163 ? 19.422 1.245 -10.656 1.00 86.44 163 LEU A N 1
ATOM 1242 C CA . LEU A 1 163 ? 18.532 0.565 -9.706 1.00 86.44 163 LEU A CA 1
ATOM 1243 C C . LEU A 1 163 ? 19.289 -0.208 -8.612 1.00 86.44 163 LEU A C 1
ATOM 1245 O O . LEU A 1 163 ? 18.873 -0.160 -7.458 1.00 86.44 163 LEU A O 1
ATOM 1249 N N . GLU A 1 164 ? 20.423 -0.840 -8.924 1.00 87.38 164 GLU A N 1
ATOM 1250 C CA . GLU A 1 164 ? 21.296 -1.464 -7.910 1.00 87.38 164 GLU A CA 1
ATOM 1251 C C . GLU A 1 164 ? 21.802 -0.441 -6.886 1.00 87.38 164 GLU A C 1
ATOM 1253 O O . GLU A 1 164 ? 21.813 -0.693 -5.681 1.00 87.38 164 GLU A O 1
ATOM 1258 N N . GLN A 1 165 ? 22.199 0.744 -7.356 1.00 87.69 165 GLN A N 1
ATOM 1259 C CA . GLN A 1 165 ? 22.635 1.830 -6.478 1.00 87.69 165 GLN A CA 1
ATOM 1260 C C . GLN A 1 165 ? 21.491 2.366 -5.614 1.00 87.69 165 GLN A C 1
ATOM 1262 O O . GLN A 1 165 ? 21.730 2.752 -4.469 1.00 87.69 165 GLN A O 1
ATOM 1267 N N . VAL A 1 166 ? 20.263 2.394 -6.138 1.00 88.44 166 VAL A N 1
ATOM 1268 C CA . VAL A 1 166 ? 19.068 2.758 -5.364 1.00 88.44 166 VAL A CA 1
ATOM 1269 C C . VAL A 1 166 ? 18.815 1.744 -4.252 1.00 88.44 166 VAL A C 1
ATOM 1271 O O . VAL A 1 166 ? 18.669 2.166 -3.106 1.00 88.44 166 VAL A O 1
ATOM 1274 N N . ASP A 1 167 ? 18.849 0.442 -4.556 1.00 85.56 167 ASP A N 1
ATOM 1275 C CA . ASP A 1 167 ? 18.696 -0.627 -3.557 1.00 85.56 167 ASP A CA 1
ATOM 1276 C C . ASP A 1 167 ? 19.762 -0.492 -2.447 1.00 85.56 167 ASP A C 1
ATOM 1278 O O . ASP A 1 167 ? 19.439 -0.498 -1.258 1.00 85.56 167 ASP A O 1
ATOM 1282 N N . ALA A 1 168 ? 21.030 -0.275 -2.818 1.00 87.00 168 ALA A N 1
ATOM 1283 C CA . ALA A 1 168 ? 22.120 -0.081 -1.857 1.00 87.00 168 ALA A CA 1
ATOM 1284 C C . ALA A 1 168 ? 21.941 1.181 -0.991 1.00 87.00 168 ALA A C 1
ATOM 1286 O O . ALA A 1 168 ? 22.217 1.168 0.209 1.00 87.00 168 ALA A O 1
ATOM 1287 N N . THR A 1 169 ? 21.456 2.271 -1.590 1.00 88.81 169 THR A N 1
ATOM 1288 C CA . THR A 1 169 ? 21.197 3.532 -0.879 1.00 88.81 169 THR A CA 1
ATOM 1289 C C . THR A 1 169 ? 20.064 3.368 0.132 1.00 88.81 169 THR A C 1
ATOM 1291 O O . THR A 1 169 ? 20.157 3.878 1.247 1.00 88.81 169 THR A O 1
ATOM 1294 N N . TYR A 1 170 ? 19.006 2.640 -0.228 1.00 85.75 170 TYR A N 1
ATOM 1295 C CA . TYR A 1 170 ? 17.910 2.349 0.690 1.00 85.75 170 TYR A CA 1
ATOM 1296 C C . TYR A 1 170 ? 18.376 1.506 1.879 1.00 85.75 170 TYR A C 1
ATOM 1298 O O . TYR A 1 170 ? 18.056 1.815 3.027 1.00 85.75 170 TYR A O 1
ATOM 1306 N N . GLU A 1 171 ? 19.169 0.467 1.612 1.00 85.44 171 GLU A N 1
ATOM 1307 C CA . GLU A 1 171 ? 19.730 -0.390 2.654 1.00 85.44 171 GLU A CA 1
ATOM 1308 C C . GLU A 1 171 ? 20.557 0.433 3.653 1.00 85.44 171 GLU A C 1
ATOM 1310 O O . GLU A 1 171 ? 20.442 0.266 4.865 1.00 85.44 171 GLU A O 1
ATOM 1315 N N . GLN A 1 172 ? 21.354 1.381 3.158 1.00 87.62 172 GLN A N 1
ATOM 1316 C CA . GLN A 1 172 ? 22.164 2.261 3.993 1.00 87.62 172 GLN A CA 1
ATOM 1317 C C . GLN A 1 172 ? 21.333 3.268 4.802 1.00 87.62 172 GLN A C 1
ATOM 1319 O O . GLN A 1 172 ? 21.608 3.462 5.984 1.00 87.62 172 GLN A O 1
ATOM 1324 N N . LEU A 1 173 ? 20.378 3.953 4.167 1.00 87.12 173 LEU A N 1
ATOM 1325 C CA . LEU A 1 173 ? 19.697 5.114 4.757 1.00 87.12 173 LEU A CA 1
ATOM 1326 C C . LEU A 1 173 ? 18.419 4.771 5.521 1.00 87.12 173 LEU A C 1
ATOM 1328 O O . LEU A 1 173 ? 17.979 5.582 6.332 1.00 87.12 173 LEU A O 1
ATOM 1332 N N . VAL A 1 174 ? 17.813 3.617 5.246 1.00 85.12 174 VAL A N 1
ATOM 1333 C CA . VAL A 1 174 ? 16.545 3.205 5.855 1.00 85.12 174 VAL A CA 1
ATOM 1334 C C . VAL A 1 174 ? 16.742 1.938 6.670 1.00 85.12 174 VAL A C 1
ATOM 1336 O O . VAL A 1 174 ? 16.557 1.977 7.877 1.00 85.12 174 VAL A O 1
ATOM 1339 N N . VAL A 1 175 ? 17.173 0.832 6.056 1.00 83.12 175 VAL A N 1
ATOM 1340 C CA . VAL A 1 175 ? 17.235 -0.474 6.748 1.00 83.12 175 VAL A CA 1
ATOM 1341 C C . VAL A 1 175 ? 18.274 -0.484 7.868 1.00 83.12 175 VAL A C 1
ATOM 1343 O O . VAL A 1 175 ? 17.984 -0.923 8.978 1.00 83.12 175 VAL A O 1
ATOM 1346 N N . ASN A 1 176 ? 19.475 0.020 7.591 1.00 84.12 176 ASN A N 1
ATOM 1347 C CA . ASN A 1 176 ? 20.564 0.061 8.563 1.00 84.12 176 ASN A CA 1
ATOM 1348 C C . ASN A 1 176 ? 20.502 1.276 9.500 1.00 84.12 176 ASN A C 1
ATOM 1350 O O . ASN A 1 176 ? 21.374 1.409 10.359 1.00 84.12 176 ASN A O 1
ATOM 1354 N N . ASP A 1 177 ? 19.506 2.159 9.356 1.00 82.31 177 ASP A N 1
ATOM 1355 C CA . ASP A 1 177 ? 19.299 3.280 10.271 1.00 82.31 177 ASP A CA 1
ATOM 1356 C C . ASP A 1 177 ? 18.440 2.821 11.465 1.00 82.31 177 ASP A C 1
ATOM 1358 O O . ASP A 1 177 ? 17.249 2.553 11.289 1.00 82.31 177 ASP A O 1
ATOM 1362 N N . PRO A 1 178 ? 18.983 2.764 12.698 1.00 80.50 178 PRO A N 1
ATOM 1363 C CA . PRO A 1 178 ? 18.230 2.325 13.873 1.00 80.50 178 PRO A CA 1
ATOM 1364 C C . PRO A 1 178 ? 17.026 3.216 14.202 1.00 80.50 178 PRO A C 1
ATOM 1366 O O . PRO A 1 178 ? 16.085 2.761 14.851 1.00 80.50 178 PRO A O 1
ATOM 1369 N N . SER A 1 179 ? 17.039 4.484 13.770 1.00 77.19 179 SER A N 1
ATOM 1370 C CA . SER A 1 179 ? 15.922 5.410 13.986 1.00 77.19 179 SER A CA 1
ATOM 1371 C C . SER A 1 179 ? 14.691 5.059 13.145 1.00 77.19 179 SER A C 1
ATOM 1373 O O . SER A 1 179 ? 13.577 5.415 13.522 1.00 77.19 179 SER A O 1
ATOM 1375 N N . SER A 1 180 ? 14.861 4.294 12.061 1.00 72.69 180 SER A N 1
ATOM 1376 C CA . SER A 1 180 ? 13.766 3.852 11.187 1.00 72.69 180 SER A CA 1
ATOM 1377 C C . SER A 1 180 ? 12.822 2.832 11.838 1.00 72.69 180 SER A C 1
ATOM 1379 O O . SER A 1 180 ? 11.746 2.572 11.308 1.00 72.69 180 SER A O 1
ATOM 1381 N N . ALA A 1 181 ? 13.196 2.269 12.993 1.00 68.44 181 ALA A N 1
ATOM 1382 C CA . ALA A 1 181 ? 12.363 1.333 13.746 1.00 68.44 181 ALA A CA 1
ATOM 1383 C C . ALA A 1 181 ? 11.158 2.004 14.438 1.00 68.44 181 ALA A C 1
ATOM 1385 O O . ALA A 1 181 ? 10.298 1.310 14.977 1.00 68.44 181 ALA A O 1
ATOM 1386 N N . GLN A 1 182 ? 11.108 3.340 14.460 1.00 71.81 182 GLN A N 1
ATOM 1387 C CA . GLN A 1 182 ? 10.006 4.134 15.004 1.00 71.81 182 GLN A CA 1
ATOM 1388 C C . GLN A 1 182 ? 9.324 4.918 13.878 1.00 71.81 182 GLN A C 1
ATOM 1390 O O . GLN A 1 182 ? 10.008 5.424 12.990 1.00 71.81 182 GLN A O 1
ATOM 1395 N N . ASP A 1 183 ? 8.000 5.085 13.942 1.00 65.50 183 ASP A N 1
ATOM 1396 C CA . ASP A 1 183 ? 7.200 5.675 12.855 1.00 65.50 183 ASP A CA 1
ATOM 1397 C C . ASP A 1 183 ? 7.700 7.060 12.394 1.00 65.50 183 ASP A C 1
ATOM 1399 O O . ASP A 1 183 ? 7.838 7.306 11.196 1.00 65.50 183 ASP A O 1
ATOM 1403 N N . GLU A 1 184 ? 8.029 7.971 13.318 1.00 69.81 184 GLU A N 1
ATOM 1404 C CA . GLU A 1 184 ? 8.533 9.309 12.957 1.00 69.81 184 GLU A CA 1
ATOM 1405 C C . GLU A 1 184 ? 9.945 9.265 12.350 1.00 69.81 184 GLU A C 1
ATOM 1407 O O . GLU A 1 184 ? 10.250 9.993 11.399 1.00 69.81 184 GLU A O 1
ATOM 1412 N N . GLY A 1 185 ? 10.804 8.377 12.858 1.00 76.00 185 GLY A N 1
ATOM 1413 C CA . GLY A 1 185 ? 12.148 8.173 12.319 1.00 76.00 185 GLY A CA 1
ATOM 1414 C C . GLY A 1 185 ? 12.131 7.499 10.946 1.00 76.00 185 GLY A C 1
ATOM 1415 O O . GLY A 1 185 ? 12.942 7.847 10.085 1.00 76.00 185 GLY A O 1
ATOM 1416 N N . TYR A 1 186 ? 11.154 6.625 10.690 1.00 80.50 186 TYR A N 1
ATOM 1417 C CA . TYR A 1 186 ? 10.943 5.977 9.398 1.00 80.50 186 TYR A CA 1
ATOM 1418 C C . TYR A 1 186 ? 10.649 6.990 8.288 1.00 80.50 186 TYR A C 1
ATOM 1420 O O . TYR A 1 186 ? 11.349 7.008 7.276 1.00 80.50 186 TYR A O 1
ATOM 1428 N N . PHE A 1 187 ? 9.675 7.889 8.474 1.00 79.81 187 PHE A N 1
ATOM 1429 C CA . PHE A 1 187 ? 9.355 8.892 7.448 1.00 79.81 187 PHE A CA 1
ATOM 1430 C C . PHE A 1 187 ? 10.525 9.847 7.183 1.00 79.81 187 PHE A C 1
ATOM 1432 O O . PHE A 1 187 ? 10.803 10.178 6.032 1.00 79.81 187 PHE A O 1
ATOM 1439 N N . SER A 1 188 ? 11.270 10.231 8.222 1.00 83.69 188 SER A N 1
ATOM 1440 C CA . SER A 1 188 ? 12.484 11.042 8.067 1.00 83.69 188 SER A CA 1
ATOM 1441 C C . SER A 1 188 ? 13.593 10.306 7.294 1.00 83.69 188 SER A C 1
ATOM 1443 O O . SER A 1 188 ? 14.268 10.890 6.441 1.00 83.69 188 SER A O 1
ATOM 1445 N N . ALA A 1 189 ? 13.784 9.008 7.546 1.00 85.25 189 ALA A N 1
ATOM 1446 C CA . ALA A 1 189 ? 14.705 8.166 6.782 1.00 85.25 189 ALA A CA 1
ATOM 1447 C C . ALA A 1 189 ? 14.278 8.030 5.310 1.00 85.25 189 ALA A C 1
ATOM 1449 O O . ALA A 1 189 ? 15.107 8.184 4.411 1.00 85.25 189 ALA A O 1
ATOM 1450 N N . ILE A 1 190 ? 12.983 7.833 5.052 1.00 85.69 190 ILE A N 1
ATOM 1451 C CA . ILE A 1 190 ? 12.418 7.754 3.700 1.00 85.69 190 ILE A CA 1
ATOM 1452 C C . ILE A 1 190 ? 12.598 9.064 2.929 1.00 85.69 190 ILE A C 1
ATOM 1454 O O . ILE A 1 190 ? 12.983 9.029 1.762 1.00 85.69 190 ILE A O 1
ATOM 1458 N N . GLU A 1 191 ? 12.377 10.221 3.551 1.00 87.12 191 GLU A N 1
ATOM 1459 C CA . GLU A 1 191 ? 12.584 11.512 2.883 1.00 87.12 191 GLU A CA 1
ATOM 1460 C C . GLU A 1 191 ? 14.061 11.749 2.532 1.00 87.12 191 GLU A C 1
ATOM 1462 O O . GLU A 1 191 ? 14.370 12.180 1.418 1.00 87.12 191 GLU A O 1
ATOM 1467 N N . ARG A 1 192 ? 14.995 11.386 3.424 1.00 89.56 192 ARG A N 1
ATOM 1468 C CA . ARG A 1 192 ? 16.438 11.404 3.113 1.00 89.56 192 ARG A CA 1
ATOM 1469 C C . ARG A 1 192 ? 16.773 10.472 1.948 1.00 89.56 192 ARG A C 1
ATOM 1471 O O . ARG A 1 192 ? 17.491 10.867 1.030 1.00 89.56 192 ARG A O 1
ATOM 1478 N N . PHE A 1 193 ? 16.219 9.260 1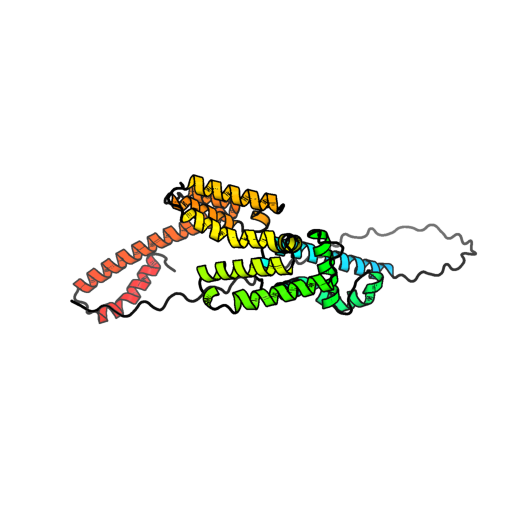.955 1.00 90.62 193 PHE A N 1
ATOM 1479 C CA . PHE A 1 193 ? 16.377 8.307 0.861 1.00 90.62 193 PHE A CA 1
ATOM 1480 C C . PHE A 1 193 ? 15.848 8.859 -0.467 1.00 90.62 193 PHE A C 1
ATOM 1482 O O . PHE A 1 193 ? 16.550 8.779 -1.470 1.00 90.62 193 PHE A O 1
ATOM 1489 N N . ARG A 1 194 ? 14.662 9.476 -0.490 1.00 89.75 194 ARG A N 1
ATOM 1490 C CA . ARG A 1 194 ? 14.088 10.095 -1.697 1.00 89.75 194 ARG A CA 1
ATOM 1491 C C . ARG A 1 194 ? 14.973 11.182 -2.277 1.00 89.75 194 ARG A C 1
ATOM 1493 O O . ARG A 1 194 ? 15.180 11.221 -3.488 1.00 89.75 194 ARG A O 1
ATOM 1500 N N . GLN A 1 195 ? 15.508 12.055 -1.427 1.00 91.81 195 GLN A N 1
ATOM 1501 C CA . GLN A 1 195 ? 16.407 13.121 -1.864 1.00 91.81 195 GLN A CA 1
ATOM 1502 C C . GLN A 1 195 ? 17.673 12.548 -2.513 1.00 91.81 195 GLN A C 1
ATOM 1504 O O . GLN A 1 195 ? 18.061 12.979 -3.601 1.00 91.81 195 GLN A O 1
ATOM 1509 N N . GLU A 1 196 ? 18.280 11.533 -1.895 1.00 92.62 196 GLU A N 1
ATOM 1510 C CA . GLU A 1 196 ? 19.481 10.884 -2.428 1.00 92.62 196 GLU A CA 1
ATOM 1511 C C . GLU A 1 196 ? 19.184 10.068 -3.699 1.00 92.62 196 GLU A C 1
ATOM 1513 O O . GLU A 1 196 ? 19.935 10.133 -4.675 1.00 92.62 196 GLU A O 1
ATOM 1518 N N . ARG A 1 197 ? 18.047 9.363 -3.746 1.00 91.62 197 ARG A N 1
ATOM 1519 C CA . ARG A 1 197 ? 17.564 8.640 -4.931 1.00 91.62 197 ARG A CA 1
ATOM 1520 C C . ARG A 1 197 ? 17.368 9.593 -6.110 1.00 91.62 197 ARG A C 1
ATOM 1522 O O . ARG A 1 197 ? 17.885 9.333 -7.195 1.00 91.62 197 ARG A O 1
ATOM 1529 N N . ARG A 1 198 ? 16.718 10.740 -5.886 1.00 92.44 198 ARG A N 1
ATOM 1530 C CA . ARG A 1 198 ? 16.524 11.784 -6.901 1.00 92.44 198 ARG A CA 1
ATOM 1531 C C . ARG A 1 198 ? 17.842 12.378 -7.385 1.00 92.44 198 ARG A C 1
ATOM 1533 O O . ARG A 1 198 ? 17.997 12.617 -8.579 1.00 92.44 198 ARG A O 1
ATOM 1540 N N . ARG A 1 199 ? 18.807 12.586 -6.485 1.00 92.50 199 ARG A N 1
ATOM 1541 C CA . ARG A 1 199 ? 20.152 13.054 -6.848 1.00 92.50 199 ARG A CA 1
ATOM 1542 C C . ARG A 1 199 ? 20.874 12.066 -7.770 1.00 92.50 199 ARG A C 1
ATOM 1544 O O . ARG A 1 199 ? 21.596 12.499 -8.662 1.00 92.50 199 ARG A O 1
ATOM 1551 N N . ARG A 1 200 ? 20.683 10.761 -7.559 1.00 88.75 200 ARG A N 1
ATOM 1552 C CA . ARG A 1 200 ? 21.329 9.690 -8.339 1.00 88.75 200 ARG A CA 1
ATOM 1553 C C . ARG A 1 200 ? 20.675 9.444 -9.689 1.00 88.75 200 ARG A C 1
ATOM 1555 O O . ARG A 1 200 ? 21.378 9.288 -10.680 1.00 88.75 200 ARG A O 1
ATOM 1562 N N . LEU A 1 201 ? 19.347 9.378 -9.719 1.00 87.88 201 LEU A N 1
ATOM 1563 C CA . LEU A 1 201 ? 18.590 9.075 -10.936 1.00 87.88 201 LEU A CA 1
ATOM 1564 C C . LEU A 1 201 ? 18.370 10.308 -11.818 1.00 87.88 201 LEU A C 1
ATOM 1566 O O . LEU A 1 201 ? 18.124 10.171 -13.012 1.00 87.88 201 LEU A O 1
ATOM 1570 N N . GLY A 1 202 ? 18.444 11.505 -11.237 1.00 90.94 202 GLY A N 1
ATOM 1571 C CA . GLY A 1 202 ? 17.930 12.720 -11.852 1.00 90.94 202 GLY A CA 1
ATOM 1572 C C . GLY A 1 202 ? 16.418 12.852 -11.656 1.00 90.94 202 GLY A C 1
ATOM 1573 O O . GLY A 1 202 ? 15.697 11.871 -11.471 1.00 90.94 202 GLY A O 1
ATOM 1574 N N . GLN A 1 203 ? 15.931 14.093 -11.693 1.00 90.19 203 GLN A N 1
ATOM 1575 C CA . GLN A 1 203 ? 14.538 14.426 -11.376 1.00 90.19 203 GLN A CA 1
ATOM 1576 C C . GLN A 1 203 ? 13.526 13.712 -12.279 1.00 90.19 203 GLN A C 1
ATOM 1578 O O . GLN A 1 203 ? 12.499 13.237 -11.802 1.00 90.19 203 GLN A O 1
ATOM 1583 N N . GLU A 1 204 ? 13.813 13.633 -13.575 1.00 88.94 204 GLU A N 1
ATOM 1584 C CA . GLU A 1 204 ? 12.890 13.070 -14.556 1.00 88.94 204 GLU A CA 1
ATOM 1585 C C . GLU A 1 204 ? 12.732 11.551 -14.409 1.00 88.94 204 GLU A C 1
ATOM 1587 O O . GLU A 1 204 ? 11.611 11.041 -14.368 1.00 88.94 204 GLU A O 1
ATOM 1592 N N . LEU A 1 205 ? 13.845 10.822 -14.291 1.00 86.12 205 LEU A N 1
ATOM 1593 C CA . LEU A 1 205 ? 13.830 9.367 -14.138 1.00 86.12 205 LEU A CA 1
A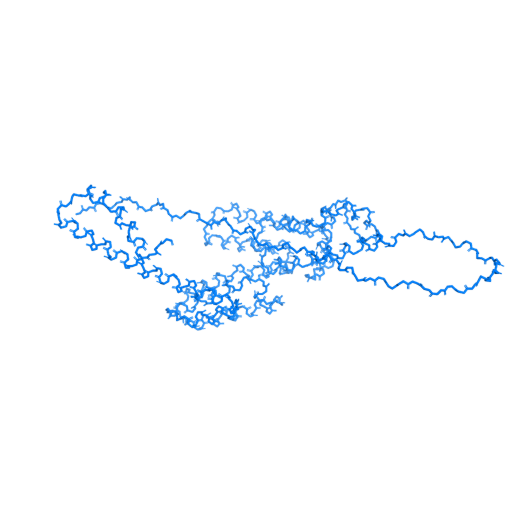TOM 1594 C C . LEU A 1 205 ? 13.254 8.952 -12.775 1.00 86.12 205 LEU A C 1
ATOM 1596 O O . LEU A 1 205 ? 12.469 8.006 -12.708 1.00 86.12 205 LEU A O 1
ATOM 1600 N N . ASP A 1 206 ? 13.588 9.690 -11.711 1.00 88.94 206 ASP A N 1
ATOM 1601 C CA . ASP A 1 206 ? 13.013 9.511 -10.372 1.00 88.94 206 ASP A CA 1
ATOM 1602 C C . ASP A 1 206 ? 11.485 9.660 -10.394 1.00 88.94 206 ASP A C 1
ATOM 1604 O O . ASP A 1 206 ? 10.772 8.766 -9.939 1.00 88.94 206 ASP A O 1
ATOM 1608 N N . ALA A 1 207 ? 10.971 10.735 -11.002 1.00 86.44 207 ALA A N 1
ATOM 1609 C CA . ALA A 1 207 ? 9.533 10.987 -11.086 1.00 86.44 207 ALA A CA 1
ATOM 1610 C C . ALA A 1 207 ? 8.784 9.887 -11.857 1.00 86.44 207 ALA A C 1
ATOM 1612 O O . ALA A 1 207 ? 7.712 9.453 -11.432 1.00 86.44 207 ALA A O 1
ATOM 1613 N N . ARG A 1 208 ? 9.354 9.394 -12.964 1.00 84.31 208 ARG A N 1
ATOM 1614 C CA . ARG A 1 208 ? 8.735 8.351 -13.801 1.00 84.31 208 ARG A CA 1
ATOM 1615 C C . ARG A 1 208 ? 8.702 6.980 -13.123 1.00 84.31 208 ARG A C 1
ATOM 1617 O O . ARG A 1 208 ? 7.747 6.233 -13.318 1.00 84.31 208 ARG A O 1
ATOM 1624 N N . LEU A 1 209 ? 9.735 6.634 -12.355 1.00 81.12 209 LEU A N 1
ATOM 1625 C CA . LEU A 1 209 ? 9.838 5.326 -11.696 1.00 81.12 209 LEU A CA 1
ATOM 1626 C C . LEU A 1 209 ? 9.147 5.291 -10.332 1.00 81.12 209 LEU A C 1
ATOM 1628 O O . LEU A 1 209 ? 8.512 4.295 -9.990 1.00 81.12 209 LEU A O 1
ATOM 1632 N N . PHE A 1 210 ? 9.286 6.363 -9.556 1.00 82.62 210 PHE A N 1
ATOM 1633 C CA . PHE A 1 210 ? 8.953 6.368 -8.136 1.00 82.62 210 PHE A CA 1
ATOM 1634 C C . PHE A 1 210 ? 7.931 7.432 -7.736 1.00 82.62 210 PHE A C 1
ATOM 1636 O O . PHE A 1 210 ? 7.490 7.399 -6.595 1.00 82.62 210 PHE A O 1
ATOM 1643 N N . GLY A 1 211 ? 7.501 8.320 -8.642 1.00 85.12 211 GLY A N 1
ATOM 1644 C CA . GLY A 1 211 ? 6.558 9.398 -8.323 1.00 85.12 211 GLY A CA 1
ATOM 1645 C C . GLY A 1 211 ? 5.242 8.899 -7.716 1.00 85.12 211 GLY A C 1
ATOM 1646 O O . GLY A 1 211 ? 4.936 9.224 -6.577 1.00 85.12 211 GLY A O 1
ATOM 1647 N N . LEU A 1 212 ? 4.501 8.042 -8.429 1.00 83.00 212 LEU A N 1
ATOM 1648 C CA . LEU A 1 212 ? 3.239 7.486 -7.918 1.00 83.00 212 LEU A CA 1
ATOM 1649 C C . LEU A 1 212 ? 3.431 6.643 -6.638 1.00 83.00 212 LEU A C 1
ATOM 1651 O O . LEU A 1 212 ? 2.713 6.882 -5.667 1.00 83.00 212 LEU A O 1
ATOM 1655 N N . PRO A 1 213 ? 4.394 5.697 -6.581 1.00 82.12 213 PRO A N 1
ATOM 1656 C CA . PRO A 1 213 ? 4.714 4.998 -5.340 1.00 82.12 213 PRO A CA 1
ATOM 1657 C C . PRO A 1 213 ? 4.998 5.950 -4.173 1.00 82.12 213 PRO A C 1
ATOM 1659 O O . PRO A 1 213 ? 4.598 5.684 -3.038 1.00 82.12 213 PRO A O 1
ATOM 1662 N N . ASP A 1 214 ? 5.672 7.068 -4.443 1.00 84.94 214 ASP A N 1
ATOM 1663 C CA . ASP A 1 214 ? 6.000 8.029 -3.412 1.00 84.94 214 ASP A CA 1
ATOM 1664 C C . ASP A 1 214 ? 4.775 8.767 -2.873 1.00 84.94 214 ASP A C 1
ATOM 1666 O O . ASP A 1 214 ? 4.646 8.912 -1.653 1.00 84.94 214 ASP A O 1
ATOM 1670 N N . GLU A 1 215 ? 3.876 9.193 -3.758 1.00 86.56 215 GLU A N 1
ATOM 1671 C CA . GLU A 1 215 ? 2.593 9.782 -3.372 1.00 86.56 215 GLU A CA 1
ATOM 1672 C C . GLU A 1 215 ? 1.800 8.802 -2.502 1.00 86.56 215 GLU A C 1
ATOM 1674 O O . GLU A 1 215 ? 1.381 9.144 -1.397 1.00 86.56 215 GLU A O 1
ATOM 1679 N N . MET A 1 216 ? 1.697 7.540 -2.927 1.00 82.81 216 MET A N 1
ATOM 1680 C CA . MET A 1 216 ? 0.979 6.498 -2.188 1.00 82.81 216 MET A CA 1
ATOM 1681 C C . MET A 1 216 ? 1.523 6.263 -0.779 1.00 82.81 216 MET A C 1
ATOM 1683 O O . MET A 1 216 ? 0.748 6.088 0.159 1.00 82.81 216 MET A O 1
ATOM 1687 N N . LEU A 1 217 ? 2.846 6.280 -0.607 1.00 80.19 217 LEU A N 1
ATOM 1688 C CA . LEU A 1 217 ? 3.463 6.132 0.710 1.00 80.19 217 LEU A CA 1
ATOM 1689 C C . LEU A 1 217 ? 3.160 7.327 1.631 1.00 80.19 217 LEU A C 1
ATOM 1691 O O . LEU A 1 217 ? 3.108 7.167 2.850 1.00 80.19 217 LEU A O 1
ATOM 1695 N N . ARG A 1 218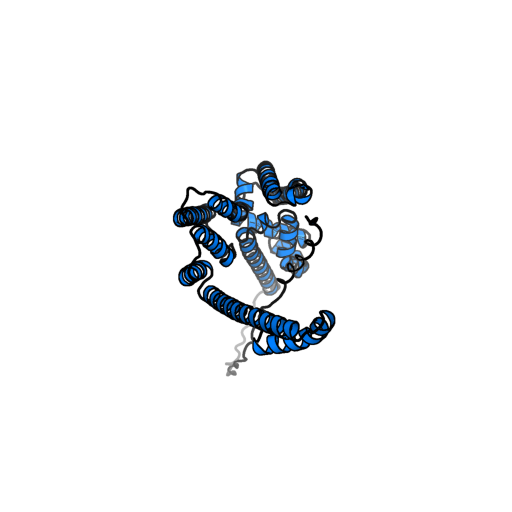 ? 2.962 8.525 1.066 1.00 83.38 218 ARG A N 1
ATOM 1696 C CA . ARG A 1 218 ? 2.661 9.747 1.829 1.00 83.38 218 ARG A CA 1
ATOM 1697 C C . ARG A 1 218 ? 1.199 9.866 2.219 1.00 83.38 218 ARG A C 1
ATOM 1699 O O . ARG A 1 218 ? 0.911 10.457 3.254 1.00 83.38 218 ARG A O 1
ATOM 1706 N N . LEU A 1 219 ? 0.289 9.298 1.434 1.00 85.81 219 LEU A N 1
ATOM 1707 C CA . LEU A 1 219 ? -1.156 9.397 1.641 1.00 85.81 219 LEU A CA 1
ATOM 1708 C C . LEU A 1 219 ? -1.608 9.168 3.110 1.00 85.81 219 LEU A C 1
ATOM 1710 O O . LEU A 1 219 ? -2.322 10.023 3.640 1.00 85.81 219 LEU A O 1
ATOM 1714 N N . PRO A 1 220 ? -1.159 8.119 3.838 1.00 84.38 220 PRO A N 1
ATOM 1715 C CA . PRO A 1 220 ? -1.508 7.947 5.256 1.00 84.38 220 PRO A CA 1
ATOM 1716 C C . PRO A 1 220 ? -0.956 9.041 6.192 1.00 84.38 220 PRO A C 1
ATOM 1718 O O . PRO A 1 220 ? -1.574 9.372 7.212 1.00 84.38 220 PRO A O 1
ATOM 1721 N N . ALA A 1 221 ? 0.216 9.596 5.875 1.00 84.25 221 ALA A N 1
ATOM 1722 C CA . ALA A 1 221 ? 0.824 10.682 6.639 1.00 84.25 221 ALA A CA 1
ATOM 1723 C C . ALA A 1 221 ? 0.070 12.002 6.425 1.00 84.25 221 ALA A C 1
ATOM 1725 O O . ALA A 1 221 ? -0.157 12.729 7.390 1.00 84.25 221 ALA A O 1
ATOM 1726 N N . GLU A 1 222 ? -0.396 12.268 5.202 1.00 90.44 222 GLU A N 1
ATOM 1727 C CA . GLU A 1 222 ? -1.232 13.431 4.879 1.00 90.44 222 GLU A CA 1
ATOM 1728 C C . GLU A 1 222 ? -2.578 13.370 5.628 1.00 90.44 222 GLU A C 1
ATOM 1730 O O . GLU A 1 222 ? -2.998 14.354 6.235 1.00 90.44 222 GLU A O 1
ATOM 1735 N N . VAL A 1 223 ? -3.210 12.191 5.715 1.00 91.56 223 VAL A N 1
ATOM 1736 C CA . VAL A 1 223 ? -4.408 11.986 6.559 1.00 91.56 223 VAL A CA 1
ATOM 1737 C C . VAL A 1 223 ? -4.099 12.268 8.027 1.00 91.56 223 VAL A C 1
ATOM 1739 O O . VAL A 1 223 ? -4.858 12.953 8.709 1.00 91.56 223 VAL A O 1
ATOM 1742 N N . SER A 1 224 ? -2.958 11.789 8.524 1.00 89.62 224 SER A N 1
ATOM 1743 C CA . SER A 1 224 ? -2.534 12.043 9.904 1.00 89.62 224 SER A CA 1
ATOM 1744 C C . SER A 1 224 ? -2.277 13.533 10.169 1.00 89.62 224 SER A C 1
ATOM 1746 O O . SER A 1 224 ? -2.599 14.022 11.251 1.00 89.62 224 SER A O 1
ATOM 1748 N N . ALA A 1 225 ? -1.740 14.270 9.194 1.00 90.44 225 ALA A N 1
ATOM 1749 C CA . ALA A 1 225 ? -1.549 15.715 9.275 1.00 90.44 225 ALA A CA 1
ATOM 1750 C C . ALA A 1 225 ? -2.890 16.468 9.300 1.00 90.44 225 ALA A C 1
ATOM 1752 O O . ALA A 1 225 ? -3.082 17.340 10.148 1.00 90.44 225 ALA A O 1
ATOM 1753 N N . LEU A 1 226 ? -3.845 16.080 8.446 1.00 93.38 226 LEU A N 1
ATOM 1754 C CA . LEU A 1 226 ? -5.205 16.632 8.447 1.00 93.38 226 LEU A CA 1
ATOM 1755 C C . LEU A 1 226 ? -5.913 16.383 9.784 1.00 93.38 226 LEU A C 1
ATOM 1757 O O . LEU A 1 226 ? -6.514 17.295 10.344 1.00 93.38 226 LEU A O 1
ATOM 1761 N N . LEU A 1 227 ? -5.799 15.177 10.346 1.00 91.69 227 LEU A N 1
ATOM 1762 C CA . LEU A 1 227 ? -6.384 14.846 11.649 1.00 91.69 227 LEU A CA 1
ATOM 1763 C C . LEU A 1 227 ? -5.820 15.706 12.786 1.00 91.69 227 LEU A C 1
ATOM 1765 O O . LEU A 1 227 ? -6.576 16.103 13.672 1.00 91.69 227 LEU A O 1
ATOM 1769 N N . LYS A 1 228 ? -4.517 16.015 12.747 1.00 90.31 228 LYS A N 1
ATOM 1770 C CA . LYS A 1 228 ? -3.833 16.847 13.749 1.00 90.31 228 LYS A CA 1
ATOM 1771 C C . LYS A 1 228 ? -4.205 18.328 13.672 1.00 90.31 228 LYS A C 1
ATOM 1773 O O . LYS A 1 228 ? -3.906 19.040 14.624 1.00 90.31 228 LYS A O 1
ATOM 1778 N N . ASN A 1 229 ? -4.829 18.798 12.590 1.00 89.50 229 ASN A N 1
ATOM 1779 C CA . ASN A 1 229 ? -5.246 20.190 12.461 1.00 89.50 229 ASN A CA 1
ATOM 1780 C C . ASN A 1 229 ? -6.597 20.421 13.178 1.00 89.50 229 ASN A C 1
ATOM 1782 O O . ASN A 1 229 ? -7.629 19.935 12.698 1.00 89.50 229 ASN A O 1
ATOM 1786 N N . PRO A 1 230 ? -6.628 21.144 14.316 1.00 84.12 230 PRO A N 1
ATOM 1787 C CA . PRO A 1 230 ? -7.864 21.384 15.058 1.00 84.12 230 PRO A CA 1
ATOM 1788 C C . PRO A 1 230 ? -8.741 22.475 14.427 1.00 84.12 230 PRO A C 1
ATOM 1790 O O . PRO A 1 230 ? -9.919 22.554 14.751 1.00 84.12 230 PRO A O 1
ATOM 1793 N N . GLU A 1 231 ? -8.189 23.308 13.539 1.00 85.81 231 GLU A N 1
ATOM 1794 C CA . GLU A 1 231 ? -8.883 24.464 12.951 1.00 85.81 231 GLU A CA 1
ATOM 1795 C C . GLU A 1 231 ? -9.763 24.092 11.750 1.00 85.81 231 GLU A C 1
ATOM 1797 O O . GLU A 1 231 ? -10.516 24.926 11.259 1.00 85.81 231 GLU A O 1
ATOM 1802 N N . THR A 1 232 ? -9.680 22.846 11.278 1.00 88.50 232 THR A N 1
ATOM 1803 C CA . THR A 1 232 ? -10.452 22.351 10.129 1.00 88.50 232 THR A CA 1
ATOM 1804 C C . THR A 1 232 ? -11.572 21.425 10.586 1.00 88.50 232 THR A C 1
ATOM 1806 O O . THR A 1 232 ? -11.373 20.537 11.422 1.00 88.50 232 THR A O 1
ATOM 1809 N N . SER A 1 233 ? -12.760 21.619 10.024 1.00 88.88 233 SER A N 1
ATOM 1810 C CA . SER A 1 233 ? -13.908 20.733 10.220 1.00 88.88 233 SER A CA 1
ATOM 1811 C C . SER A 1 233 ? -13.701 19.375 9.538 1.00 88.88 233 SER A C 1
ATOM 1813 O O . SER A 1 233 ? -12.843 19.217 8.666 1.00 88.88 233 SER A O 1
ATOM 1815 N N . GLY A 1 234 ? -14.495 18.368 9.922 1.00 87.88 234 GLY A N 1
ATOM 1816 C CA . GLY A 1 234 ? -14.441 17.042 9.293 1.00 87.88 234 GLY A CA 1
ATOM 1817 C C . GLY A 1 234 ? -14.691 17.090 7.783 1.00 87.88 234 GLY A C 1
ATOM 1818 O O . GLY A 1 234 ? -13.958 16.458 7.026 1.00 87.88 234 GLY A O 1
ATOM 1819 N N . ASP A 1 235 ? -15.657 17.894 7.337 1.00 89.25 235 ASP A N 1
ATOM 1820 C CA . ASP A 1 235 ? -15.977 18.039 5.912 1.00 89.25 235 ASP A CA 1
ATOM 1821 C C . ASP A 1 235 ? -14.853 18.737 5.137 1.00 89.25 235 ASP A C 1
ATOM 1823 O O . ASP A 1 235 ? -14.495 18.301 4.043 1.00 89.25 235 ASP A O 1
ATOM 1827 N N . GLU A 1 236 ? -14.221 19.763 5.716 1.00 93.44 236 GLU A N 1
ATOM 1828 C CA . GLU A 1 236 ? -13.052 20.417 5.111 1.00 93.44 236 GLU A CA 1
ATOM 1829 C C . GLU A 1 236 ? -11.858 19.464 5.004 1.00 93.44 236 GLU A C 1
ATOM 1831 O O . GLU A 1 236 ? -11.163 19.454 3.987 1.00 93.44 236 GLU A O 1
ATOM 1836 N N . LYS A 1 237 ? -11.638 18.618 6.018 1.00 94.56 237 LYS A N 1
ATOM 1837 C CA . LYS A 1 237 ? -10.598 17.580 5.990 1.00 94.56 237 LYS A CA 1
ATOM 1838 C C . LYS A 1 237 ? -10.851 16.558 4.885 1.00 94.56 237 LYS A C 1
ATOM 1840 O O . LYS A 1 237 ? -9.924 16.207 4.157 1.00 94.56 237 LYS A O 1
ATOM 1845 N N . VAL A 1 238 ? -12.095 16.101 4.732 1.00 93.94 238 VAL A N 1
ATOM 1846 C CA . VAL A 1 238 ? -12.489 15.172 3.661 1.00 93.94 238 VAL A CA 1
ATOM 1847 C C . VAL A 1 238 ? -12.326 15.821 2.290 1.00 93.94 238 VAL A C 1
ATOM 1849 O O . VAL A 1 238 ? -11.751 15.203 1.398 1.00 93.94 238 VAL A O 1
ATOM 1852 N N . ALA A 1 239 ? -12.752 17.074 2.121 1.00 94.31 239 ALA A N 1
ATOM 1853 C CA . ALA A 1 239 ? -12.588 17.801 0.866 1.00 94.31 239 ALA A CA 1
ATOM 1854 C C . ALA A 1 239 ? -11.105 18.001 0.506 1.00 94.31 239 ALA A C 1
ATOM 1856 O O . ALA A 1 239 ? -10.710 17.793 -0.643 1.00 94.31 239 ALA A O 1
ATOM 1857 N N . ALA A 1 240 ? -10.258 18.345 1.483 1.00 94.94 240 ALA A N 1
ATOM 1858 C CA . ALA A 1 240 ? -8.815 18.471 1.284 1.00 94.94 240 ALA A CA 1
ATOM 1859 C C . ALA A 1 240 ? -8.174 17.137 0.869 1.00 94.94 240 ALA A C 1
ATOM 1861 O O . ALA A 1 240 ? -7.344 17.102 -0.043 1.00 94.94 240 ALA A O 1
ATOM 1862 N N . TRP A 1 241 ? -8.592 16.041 1.504 1.00 94.38 241 TRP A N 1
ATOM 1863 C CA . TRP A 1 241 ? -8.168 14.686 1.164 1.00 94.38 241 TRP A CA 1
ATOM 1864 C C . TRP A 1 241 ? -8.603 14.273 -0.246 1.00 94.38 241 TRP A C 1
ATOM 1866 O O . TRP A 1 241 ? -7.769 13.852 -1.043 1.00 94.38 241 TRP A O 1
ATOM 1876 N N . GLN A 1 242 ? -9.871 14.466 -0.606 1.00 93.69 242 GLN A N 1
ATOM 1877 C CA . GLN A 1 242 ? -10.377 14.179 -1.952 1.00 93.69 242 GLN A CA 1
ATOM 1878 C C . GLN A 1 242 ? -9.665 15.021 -3.018 1.00 93.69 242 GLN A C 1
ATOM 1880 O O . GLN A 1 242 ? -9.280 14.503 -4.065 1.00 93.69 242 GLN A O 1
ATOM 1885 N N . GLY A 1 243 ? -9.404 16.299 -2.729 1.00 95.44 243 GLY A N 1
ATOM 1886 C CA . GLY A 1 243 ? -8.612 17.166 -3.599 1.00 95.44 243 GLY A CA 1
ATOM 1887 C C . GLY A 1 243 ? -7.168 16.681 -3.770 1.00 95.44 243 GLY A C 1
ATOM 1888 O O . GLY A 1 243 ? -6.613 16.790 -4.862 1.00 95.44 243 GLY A O 1
ATOM 1889 N N . LEU A 1 244 ? -6.550 16.118 -2.726 1.00 94.69 244 LEU A N 1
ATOM 1890 C CA . LEU A 1 244 ? -5.236 15.478 -2.831 1.00 94.69 244 LEU A CA 1
ATOM 1891 C C . LEU A 1 244 ? -5.288 14.239 -3.731 1.00 94.69 244 LEU A C 1
ATOM 1893 O O . LEU A 1 244 ? -4.474 14.140 -4.647 1.00 94.69 244 LEU A O 1
ATOM 1897 N N . LEU A 1 245 ? -6.252 13.341 -3.511 1.00 93.25 245 LEU A N 1
ATOM 1898 C CA . LEU A 1 245 ? -6.432 12.139 -4.330 1.00 93.25 245 LEU A CA 1
ATOM 1899 C C . LEU A 1 245 ? -6.587 12.495 -5.812 1.00 93.25 245 LEU A C 1
ATOM 1901 O O . LEU A 1 245 ? -5.854 11.974 -6.650 1.00 93.25 245 LEU A O 1
ATOM 1905 N N . GLN A 1 246 ? -7.456 13.458 -6.125 1.00 94.25 246 GLN A N 1
ATOM 1906 C CA . GLN A 1 246 ? -7.688 13.903 -7.497 1.00 94.25 246 GLN A CA 1
ATOM 1907 C C . GLN A 1 246 ? -6.423 14.487 -8.146 1.00 94.25 246 GLN A C 1
ATOM 1909 O O . GLN A 1 246 ? -6.164 14.240 -9.324 1.00 94.25 246 GLN A O 1
ATOM 1914 N N . ARG A 1 247 ? -5.604 15.240 -7.395 1.00 94.88 247 ARG A N 1
ATOM 1915 C CA . ARG A 1 247 ? -4.319 15.747 -7.905 1.00 94.88 247 ARG A CA 1
ATOM 1916 C C . ARG A 1 247 ? -3.354 14.615 -8.246 1.00 94.88 247 ARG A C 1
ATOM 1918 O O . ARG A 1 247 ? -2.715 14.681 -9.291 1.00 94.88 247 ARG A O 1
ATOM 1925 N N . VAL A 1 248 ? -3.255 13.591 -7.397 1.00 91.06 248 VAL A N 1
ATOM 1926 C CA . VAL A 1 248 ? -2.388 12.424 -7.637 1.00 91.06 248 VAL A CA 1
ATOM 1927 C C . VAL A 1 248 ? -2.863 11.651 -8.872 1.00 91.06 248 VAL A C 1
ATOM 1929 O O . VAL A 1 248 ? -2.058 11.338 -9.749 1.00 91.06 248 VAL A O 1
ATOM 1932 N N . GLU A 1 249 ? -4.170 11.410 -8.993 1.00 90.06 249 GLU A N 1
ATOM 1933 C CA . GLU A 1 249 ? -4.769 10.759 -10.165 1.00 90.06 249 GLU A CA 1
ATOM 1934 C C . GLU A 1 249 ? -4.458 11.512 -11.464 1.00 90.06 249 GLU A C 1
ATOM 1936 O O . GLU A 1 249 ? -4.006 10.913 -12.442 1.00 90.06 249 GLU A O 1
ATOM 1941 N N . GLN A 1 250 ? -4.633 12.837 -11.464 1.00 91.88 250 GLN A N 1
ATOM 1942 C CA . GLN A 1 250 ? -4.346 13.691 -12.619 1.00 91.88 250 GLN A CA 1
ATOM 1943 C C . GLN A 1 250 ? -2.854 13.730 -12.962 1.00 91.88 250 GLN A C 1
ATOM 1945 O O . GLN A 1 250 ? -2.496 13.609 -14.132 1.00 91.88 250 GLN A O 1
ATOM 1950 N N . ALA A 1 251 ? -1.985 13.880 -11.960 1.00 89.38 251 ALA A N 1
ATOM 1951 C CA . ALA A 1 251 ? -0.541 13.977 -12.159 1.00 89.38 251 ALA A CA 1
ATOM 1952 C C . ALA A 1 251 ? 0.060 12.689 -12.739 1.00 89.38 251 ALA A C 1
ATOM 1954 O O . ALA A 1 251 ? 1.003 12.749 -13.529 1.00 89.38 251 ALA A O 1
ATOM 1955 N N . HIS A 1 252 ? -0.490 11.530 -12.370 1.00 84.25 252 HIS A N 1
ATOM 1956 C CA . HIS A 1 252 ? 0.034 10.227 -12.780 1.00 84.25 252 HIS A CA 1
ATOM 1957 C C . HIS A 1 252 ? -0.804 9.520 -13.852 1.00 84.25 252 HIS A C 1
ATOM 1959 O O . HIS A 1 252 ? -0.388 8.469 -14.342 1.00 84.25 252 HIS A O 1
ATOM 1965 N N . GLY A 1 253 ? -1.952 10.080 -14.245 1.00 84.69 253 GLY A N 1
ATOM 1966 C CA . GLY A 1 253 ? -2.841 9.487 -15.247 1.00 84.69 253 GLY A CA 1
ATOM 1967 C C . GLY A 1 253 ? -3.394 8.125 -14.818 1.00 84.69 253 GLY A C 1
ATOM 1968 O O . GLY A 1 253 ? -3.520 7.220 -15.644 1.00 84.69 253 GLY A O 1
ATOM 1969 N N . VAL A 1 254 ? -3.674 7.961 -13.525 1.00 83.25 254 VAL A N 1
ATOM 1970 C CA . VAL A 1 254 ? -4.184 6.717 -12.929 1.00 83.25 254 VAL A CA 1
ATOM 1971 C C . VAL A 1 254 ? -5.476 6.982 -12.174 1.00 83.25 254 VAL A C 1
ATOM 1973 O O . VAL A 1 254 ? -5.744 8.109 -11.775 1.00 83.25 254 VAL A O 1
ATOM 1976 N N . ARG A 1 255 ? -6.255 5.928 -11.932 1.00 83.62 255 ARG A N 1
ATOM 1977 C CA . ARG A 1 255 ? -7.307 5.937 -10.915 1.00 83.62 255 ARG A CA 1
ATOM 1978 C C . ARG A 1 255 ? -6.787 5.271 -9.655 1.00 83.62 255 ARG A C 1
ATOM 1980 O O . ARG A 1 255 ? -6.297 4.145 -9.728 1.00 83.62 255 ARG A O 1
ATOM 1987 N N . LEU A 1 256 ? -6.919 5.918 -8.503 1.00 82.69 256 LEU A N 1
ATOM 1988 C CA . LEU A 1 256 ? -6.335 5.417 -7.261 1.00 82.69 256 LEU A CA 1
ATOM 1989 C C . LEU A 1 256 ? -6.960 4.091 -6.809 1.00 82.69 256 LEU A C 1
ATOM 1991 O O . LEU A 1 256 ? -6.262 3.229 -6.292 1.00 82.69 256 LEU A O 1
ATOM 1995 N N . VAL A 1 257 ? -8.240 3.867 -7.100 1.00 80.12 257 VAL A N 1
ATOM 1996 C CA . VAL A 1 257 ? -8.925 2.590 -6.822 1.00 80.12 257 VAL A CA 1
ATOM 1997 C C . VAL A 1 257 ? -8.417 1.403 -7.656 1.00 80.12 257 VAL A C 1
ATOM 1999 O O . VAL A 1 257 ? -8.655 0.260 -7.284 1.00 80.12 257 VAL A O 1
ATOM 2002 N N . ASP A 1 258 ? -7.713 1.642 -8.768 1.00 74.81 258 ASP A N 1
ATOM 2003 C CA . ASP A 1 258 ? -7.129 0.570 -9.594 1.00 74.81 258 ASP A CA 1
ATOM 2004 C C . ASP A 1 258 ? -5.713 0.191 -9.130 1.00 74.81 258 ASP A C 1
ATOM 2006 O O . ASP A 1 258 ? -5.109 -0.771 -9.618 1.00 74.81 258 ASP A O 1
ATOM 2010 N N . VAL A 1 259 ? -5.153 0.994 -8.226 1.00 72.81 259 VAL A N 1
ATOM 2011 C CA . VAL A 1 259 ? -3.743 0.945 -7.850 1.00 72.81 259 VAL A CA 1
ATOM 2012 C C . VAL A 1 259 ? -3.549 0.832 -6.339 1.00 72.81 259 VAL A C 1
ATOM 2014 O O . VAL A 1 259 ? -2.526 0.341 -5.891 1.00 72.81 259 VAL A O 1
ATOM 2017 N N . MET A 1 260 ? -4.549 1.182 -5.541 1.00 76.62 260 MET A N 1
ATOM 2018 C CA . MET A 1 260 ? -4.613 0.945 -4.106 1.00 76.62 260 MET A CA 1
ATOM 2019 C C . MET A 1 260 ? -5.775 0.023 -3.787 1.00 76.62 260 MET A C 1
ATOM 2021 O O . MET A 1 260 ? -6.776 0.007 -4.498 1.00 76.62 260 MET A O 1
ATOM 2025 N N . GLU A 1 261 ? -5.662 -0.703 -2.677 1.00 80.12 261 GLU A N 1
ATOM 2026 C CA . GLU A 1 261 ? -6.800 -1.435 -2.131 1.00 80.12 261 GLU A CA 1
ATOM 2027 C C . GLU A 1 261 ? -7.933 -0.439 -1.833 1.00 80.12 261 GLU A C 1
ATOM 2029 O O . GLU A 1 261 ? -7.747 0.462 -1.007 1.00 80.12 261 GLU A O 1
ATOM 2034 N N . PRO A 1 262 ? -9.113 -0.564 -2.465 1.00 83.56 262 PRO A N 1
ATOM 2035 C CA . PRO A 1 262 ? -10.156 0.446 -2.308 1.00 83.56 262 PRO A CA 1
ATOM 2036 C C . PRO A 1 262 ? -10.674 0.563 -0.869 1.00 83.56 262 PRO A C 1
ATOM 2038 O O . PRO A 1 262 ? -11.095 1.628 -0.423 1.00 83.56 262 PRO A O 1
ATOM 2041 N N . VAL A 1 263 ? -10.563 -0.520 -0.096 1.00 82.94 263 VAL A N 1
ATOM 2042 C CA . VAL A 1 263 ? -10.854 -0.523 1.343 1.00 82.94 263 VAL A CA 1
ATOM 2043 C C . VAL A 1 263 ? -9.907 0.395 2.120 1.00 82.94 263 VAL A C 1
ATOM 2045 O O . VAL A 1 263 ? -10.334 1.019 3.088 1.00 82.94 263 VAL A O 1
ATOM 2048 N N . GLU A 1 264 ? -8.645 0.528 1.710 1.00 84.44 264 GLU A N 1
ATOM 2049 C CA . GLU A 1 264 ? -7.711 1.454 2.358 1.00 84.44 264 GLU A CA 1
ATOM 2050 C C . GLU A 1 264 ? -8.106 2.908 2.096 1.00 84.44 264 GLU A C 1
ATOM 2052 O O . GLU A 1 264 ? -8.108 3.712 3.025 1.00 84.44 264 GLU A O 1
ATOM 2057 N N . LEU A 1 265 ? -8.539 3.241 0.876 1.00 88.19 265 LEU A N 1
ATOM 2058 C CA . LEU A 1 265 ? -9.068 4.574 0.563 1.00 88.19 265 LEU A CA 1
ATOM 2059 C C . LEU A 1 265 ? -10.316 4.890 1.399 1.00 88.19 265 LEU A C 1
ATOM 2061 O O . LEU A 1 265 ? -10.390 5.957 2.015 1.00 88.19 265 LEU A O 1
ATOM 2065 N N . ALA A 1 266 ? -11.237 3.925 1.514 1.00 90.75 266 ALA A N 1
ATOM 2066 C CA . ALA A 1 266 ? -12.411 4.046 2.373 1.00 90.75 266 ALA A CA 1
ATOM 2067 C C . ALA A 1 266 ? -12.027 4.270 3.844 1.00 90.75 266 ALA A C 1
ATOM 2069 O O . ALA A 1 266 ? -12.566 5.159 4.499 1.00 90.75 266 ALA A O 1
ATOM 2070 N N . ARG A 1 267 ? -11.066 3.498 4.374 1.00 90.38 267 ARG A N 1
ATOM 2071 C CA . ARG A 1 267 ? -10.585 3.625 5.762 1.00 90.38 267 ARG A CA 1
ATOM 2072 C C . ARG A 1 267 ? -10.006 5.007 6.048 1.00 90.38 267 ARG A C 1
ATOM 2074 O O . ARG A 1 267 ? -10.297 5.569 7.101 1.00 90.38 267 ARG A O 1
ATOM 2081 N N . GLN A 1 268 ? -9.203 5.555 5.138 1.00 91.69 268 GLN A N 1
ATOM 2082 C CA . GLN A 1 268 ? -8.620 6.891 5.302 1.00 91.69 268 GLN A CA 1
ATOM 2083 C C . GLN A 1 268 ? -9.716 7.968 5.350 1.00 91.69 268 GLN A C 1
ATOM 2085 O O . GLN A 1 268 ? -9.706 8.808 6.249 1.00 91.69 268 GLN A O 1
ATOM 2090 N N . GLU A 1 269 ? -10.705 7.907 4.452 1.00 94.19 269 GLU A N 1
ATOM 2091 C CA . GLU A 1 269 ? -11.830 8.850 4.463 1.00 94.19 269 GLU A CA 1
ATOM 2092 C C . GLU A 1 269 ? -12.689 8.714 5.730 1.00 94.19 269 GLU A C 1
ATOM 2094 O O . GLU A 1 269 ? -13.031 9.719 6.357 1.00 94.19 269 GLU A O 1
ATOM 2099 N N . LEU A 1 270 ? -12.996 7.483 6.154 1.00 92.94 270 LEU A N 1
ATOM 2100 C CA . LEU A 1 270 ? -13.754 7.225 7.381 1.00 92.94 270 LEU A CA 1
ATOM 2101 C C . LEU A 1 270 ? -13.069 7.829 8.608 1.00 92.94 270 LEU A C 1
ATOM 2103 O O . LEU A 1 270 ? -13.740 8.482 9.400 1.00 92.94 270 LEU A O 1
ATOM 2107 N N . ARG A 1 271 ? -11.743 7.690 8.738 1.00 92.38 271 ARG A N 1
ATOM 2108 C CA . ARG A 1 271 ? -10.986 8.295 9.849 1.00 92.38 271 ARG A CA 1
ATOM 2109 C C . ARG A 1 271 ? -11.118 9.816 9.881 1.00 92.38 271 ARG A C 1
ATOM 2111 O O . ARG A 1 271 ? -11.241 10.396 10.957 1.00 92.38 271 ARG A O 1
ATOM 2118 N N . LEU A 1 272 ? -11.087 10.470 8.719 1.00 93.50 272 LEU A N 1
ATOM 2119 C CA . LEU A 1 272 ? -11.254 11.923 8.625 1.00 93.50 272 LEU A CA 1
ATOM 2120 C C . LEU A 1 272 ? -12.663 12.344 9.045 1.00 93.50 272 LEU A C 1
ATOM 2122 O O . LEU A 1 272 ? -12.809 13.272 9.840 1.00 93.50 272 LEU A O 1
ATOM 2126 N N . ARG A 1 273 ? -13.689 11.625 8.584 1.00 92.69 273 ARG A N 1
ATOM 2127 C CA . ARG A 1 273 ? -15.086 11.867 8.968 1.00 92.69 273 ARG A CA 1
ATOM 2128 C C . ARG A 1 273 ? -15.318 11.637 10.467 1.00 92.69 273 ARG A C 1
ATOM 2130 O O . ARG A 1 273 ? -15.951 12.464 11.116 1.00 92.69 273 ARG A O 1
ATOM 2137 N N . GLU A 1 274 ? -14.737 10.582 11.038 1.00 91.56 274 GLU A N 1
ATOM 2138 C CA . GLU A 1 274 ? -14.808 10.271 12.476 1.00 91.56 274 GLU A CA 1
ATOM 2139 C C . GLU A 1 274 ? -14.191 11.362 13.364 1.00 91.56 274 GLU A C 1
ATOM 2141 O O . GLU A 1 274 ? -14.537 11.469 14.540 1.00 91.56 274 GLU A O 1
ATOM 2146 N N . SER A 1 275 ? -13.308 12.208 12.819 1.00 88.69 275 SER A N 1
ATOM 2147 C CA . SER A 1 275 ? -12.727 13.324 13.574 1.00 88.69 275 SER A CA 1
ATOM 2148 C C . SER A 1 275 ? -13.743 14.409 13.950 1.00 88.69 275 SER A C 1
ATOM 2150 O O . SER A 1 275 ? -13.494 15.163 14.888 1.00 88.69 275 SER A O 1
ATOM 2152 N N . ALA A 1 276 ? -14.891 14.469 13.264 1.00 85.19 276 ALA A N 1
ATOM 2153 C CA . ALA A 1 276 ? -16.004 15.353 13.612 1.00 85.19 276 ALA A CA 1
ATOM 2154 C C . ALA A 1 276 ? -16.991 14.726 14.616 1.00 85.19 276 ALA A C 1
ATOM 2156 O O . ALA A 1 276 ? -17.881 15.417 15.111 1.00 85.19 276 ALA A O 1
ATOM 2157 N N . GLY A 1 277 ? -16.844 13.435 14.929 1.00 85.44 277 GLY A N 1
ATOM 2158 C CA . GLY A 1 277 ? -17.737 12.698 15.816 1.00 85.44 277 GLY A CA 1
ATOM 2159 C C . GLY A 1 277 ? -18.022 11.275 15.327 1.00 85.44 277 GLY A C 1
ATOM 2160 O O . GLY A 1 277 ? -17.605 10.884 14.236 1.00 85.44 277 GLY A O 1
ATOM 2161 N N . PRO A 1 278 ? -18.732 10.467 16.134 1.00 87.25 278 PRO A N 1
ATOM 2162 C CA . PRO A 1 278 ? -19.107 9.114 15.743 1.00 87.25 278 PRO A CA 1
ATOM 2163 C C . PRO A 1 278 ? -19.989 9.135 14.489 1.00 87.25 278 PRO A C 1
ATOM 2165 O O . PRO A 1 278 ? -20.981 9.856 14.428 1.00 87.25 278 PRO A O 1
ATOM 2168 N N . LEU A 1 279 ? -19.624 8.317 13.500 1.00 87.75 279 LEU A N 1
ATOM 2169 C CA . LEU A 1 279 ? -20.386 8.159 12.262 1.00 87.75 279 LEU A CA 1
ATOM 2170 C C . LEU A 1 279 ? -21.493 7.122 12.421 1.00 87.75 279 LEU A C 1
ATOM 2172 O O . LEU A 1 279 ? -21.253 6.047 12.982 1.00 87.75 279 LEU A O 1
ATOM 2176 N N . ASP A 1 280 ? -22.654 7.424 11.850 1.00 89.94 280 ASP A N 1
ATOM 2177 C CA . ASP A 1 280 ? -23.768 6.496 11.700 1.00 89.94 280 ASP A CA 1
ATOM 2178 C C . ASP A 1 280 ? -23.464 5.394 10.669 1.00 89.94 280 ASP A C 1
ATOM 2180 O O . ASP A 1 280 ? -22.576 5.513 9.815 1.00 89.94 280 ASP A O 1
ATOM 2184 N N . GLU A 1 281 ? -24.204 4.285 10.750 1.00 88.38 281 GLU A N 1
ATOM 2185 C CA . GLU A 1 281 ? -24.002 3.137 9.857 1.00 88.38 281 GLU A CA 1
ATOM 2186 C C . GLU A 1 281 ? -24.197 3.498 8.382 1.00 88.38 281 GLU A C 1
ATOM 2188 O O . GLU A 1 281 ? -23.446 3.016 7.534 1.00 88.38 281 GLU A O 1
ATOM 2193 N N . ALA A 1 282 ? -25.173 4.358 8.072 1.00 90.69 282 ALA A N 1
ATOM 2194 C CA . ALA A 1 282 ? -25.503 4.719 6.698 1.00 90.69 282 ALA A CA 1
ATOM 2195 C C . ALA A 1 282 ? -24.354 5.479 6.024 1.00 90.69 282 ALA A C 1
ATOM 2197 O O . ALA A 1 282 ? -23.944 5.112 4.923 1.00 90.69 282 ALA A O 1
ATOM 2198 N N . THR A 1 283 ? -23.767 6.473 6.702 1.00 91.38 283 THR A N 1
ATOM 2199 C CA . THR A 1 283 ? -22.601 7.199 6.174 1.00 91.38 283 THR A CA 1
ATOM 2200 C C . THR A 1 283 ? -21.413 6.266 5.977 1.00 91.38 283 THR A C 1
ATOM 2202 O O . THR A 1 283 ? -20.735 6.328 4.952 1.00 91.38 283 THR A O 1
ATOM 2205 N N . ARG A 1 284 ? -21.158 5.362 6.930 1.00 90.88 284 ARG A N 1
ATOM 2206 C CA . ARG A 1 284 ? -20.047 4.408 6.812 1.00 90.88 284 ARG A CA 1
ATOM 2207 C C . ARG A 1 284 ? -20.227 3.460 5.630 1.00 90.88 284 ARG A C 1
ATOM 2209 O O . ARG A 1 284 ? -19.274 3.243 4.882 1.00 90.88 284 ARG A O 1
ATOM 2216 N N . HIS A 1 285 ? -21.435 2.924 5.464 1.00 93.00 285 HIS A N 1
ATOM 2217 C CA . HIS A 1 285 ? -21.781 2.049 4.351 1.00 93.00 285 HIS A CA 1
ATOM 2218 C C . HIS A 1 285 ? -21.620 2.773 3.013 1.00 93.00 285 HIS A C 1
ATOM 2220 O O . HIS A 1 285 ? -20.973 2.240 2.119 1.00 93.00 285 HIS A O 1
ATOM 2226 N N . ALA A 1 286 ? -22.103 4.014 2.905 1.00 93.81 286 ALA A N 1
ATOM 2227 C CA . ALA A 1 286 ? -21.976 4.817 1.692 1.00 93.81 286 ALA A CA 1
ATOM 2228 C C . ALA A 1 286 ? -20.509 5.078 1.303 1.00 93.81 286 ALA A C 1
ATOM 2230 O O . ALA A 1 286 ? -20.157 4.981 0.130 1.00 93.81 286 ALA A O 1
ATOM 2231 N N . VAL A 1 287 ? -19.630 5.363 2.274 1.00 93.31 287 VAL A N 1
ATOM 2232 C CA . VAL A 1 287 ? -18.190 5.552 2.008 1.00 93.31 287 VAL A CA 1
ATOM 2233 C C . VAL A 1 287 ? -17.540 4.251 1.532 1.00 93.31 287 VAL A C 1
ATOM 2235 O O . VAL A 1 287 ? -16.771 4.258 0.571 1.00 93.31 287 VAL A O 1
ATOM 2238 N N . LEU A 1 288 ? -17.851 3.122 2.173 1.00 92.69 288 LEU A N 1
ATOM 2239 C CA . LEU A 1 288 ? -17.342 1.818 1.743 1.00 92.69 288 LEU A CA 1
ATOM 2240 C C . LEU A 1 288 ? -17.852 1.433 0.357 1.00 92.69 288 LEU A C 1
ATOM 2242 O O . LEU A 1 288 ? -17.072 0.945 -0.451 1.00 92.69 288 LEU A O 1
ATOM 2246 N N . GLU A 1 289 ? -19.126 1.674 0.066 1.00 93.81 289 GLU A N 1
ATOM 2247 C CA . GLU A 1 289 ? -19.717 1.387 -1.237 1.00 93.81 289 GLU A CA 1
ATOM 2248 C C . GLU A 1 289 ? -19.090 2.251 -2.334 1.00 93.81 289 GLU A C 1
ATOM 2250 O O . GLU A 1 289 ? -18.755 1.736 -3.400 1.00 93.81 289 GLU A O 1
ATOM 2255 N N . HIS A 1 290 ? -18.860 3.537 -2.055 1.00 91.62 290 HIS A N 1
ATOM 2256 C CA . HIS A 1 290 ? -18.237 4.461 -2.998 1.00 91.62 290 HIS A CA 1
ATOM 2257 C C . HIS A 1 290 ? -16.844 4.000 -3.449 1.00 91.62 290 HIS A C 1
ATOM 2259 O O . HIS A 1 290 ? -16.537 4.052 -4.639 1.00 91.62 290 HIS A O 1
ATOM 2265 N N . HIS A 1 291 ? -16.012 3.535 -2.512 1.00 88.50 291 HIS A N 1
ATOM 2266 C CA . HIS A 1 291 ? -14.634 3.135 -2.811 1.00 88.50 291 HIS A CA 1
ATOM 2267 C C . HIS A 1 291 ? -14.514 1.648 -3.165 1.00 88.50 291 HIS A C 1
ATOM 2269 O O . HIS A 1 291 ? -13.918 1.304 -4.179 1.00 88.50 291 HIS A O 1
ATOM 2275 N N . ALA A 1 292 ? -15.072 0.757 -2.344 1.00 87.00 292 ALA A N 1
ATOM 2276 C CA . ALA A 1 292 ? -14.871 -0.693 -2.414 1.00 87.00 292 ALA A CA 1
ATOM 2277 C C . ALA A 1 292 ? -16.048 -1.479 -3.014 1.00 87.00 292 ALA A C 1
ATOM 2279 O O . ALA A 1 292 ? -15.944 -2.695 -3.190 1.00 87.00 292 ALA A O 1
ATOM 2280 N N . GLY A 1 293 ? -17.141 -0.799 -3.365 1.00 89.31 293 GLY A N 1
ATOM 2281 C CA . GLY A 1 293 ? -18.319 -1.400 -3.978 1.00 89.31 293 GLY A CA 1
ATOM 2282 C C . GLY A 1 293 ? -19.290 -2.034 -2.980 1.00 89.31 293 GLY A C 1
ATOM 2283 O O . GLY A 1 293 ? -18.983 -2.279 -1.810 1.00 89.31 293 GLY A O 1
ATOM 2284 N N . THR A 1 294 ? -20.493 -2.319 -3.477 1.00 91.31 294 THR A N 1
ATOM 2285 C CA . THR A 1 294 ? -21.644 -2.751 -2.673 1.00 91.31 294 THR A CA 1
ATOM 2286 C C . THR A 1 294 ? -21.389 -4.059 -1.918 1.00 91.31 294 THR A C 1
ATOM 2288 O O . THR A 1 294 ? -21.743 -4.166 -0.747 1.00 91.31 294 THR A O 1
ATOM 2291 N N . GLU A 1 295 ? -20.729 -5.049 -2.531 1.00 88.44 295 GLU A N 1
ATOM 2292 C CA . GLU A 1 295 ? -20.467 -6.342 -1.874 1.00 88.44 295 GLU A CA 1
ATOM 2293 C C . GLU A 1 295 ? -19.578 -6.203 -0.630 1.00 88.44 295 GLU A C 1
ATOM 2295 O O . GLU A 1 295 ? -19.831 -6.828 0.401 1.00 88.44 295 GLU A O 1
ATOM 2300 N N . VAL A 1 296 ? -18.528 -5.380 -0.714 1.00 86.56 296 VAL A N 1
ATOM 2301 C CA . VAL A 1 296 ? -17.612 -5.153 0.411 1.00 86.56 296 VAL A CA 1
ATOM 2302 C C . VAL A 1 296 ? -18.317 -4.369 1.513 1.00 86.56 296 VAL A C 1
ATOM 2304 O O . VAL A 1 296 ? -18.192 -4.722 2.685 1.00 86.56 296 VAL A O 1
ATOM 2307 N N . ALA A 1 297 ? -19.104 -3.357 1.143 1.00 90.31 297 ALA A N 1
ATOM 2308 C CA . ALA A 1 297 ? -19.893 -2.571 2.085 1.00 90.31 297 ALA A CA 1
ATOM 2309 C C . ALA A 1 297 ? -20.940 -3.420 2.834 1.00 90.31 297 ALA A C 1
ATOM 2311 O O . ALA A 1 297 ? -21.139 -3.235 4.036 1.00 90.31 297 ALA A O 1
ATOM 2312 N N . GLN A 1 298 ? -21.576 -4.380 2.153 1.00 90.50 298 GLN A N 1
ATOM 2313 C CA . GLN A 1 298 ? -22.522 -5.323 2.763 1.00 90.50 298 GLN A CA 1
ATOM 2314 C C . GLN A 1 298 ? -21.834 -6.270 3.748 1.00 90.50 298 GLN A C 1
ATOM 2316 O O . GLN A 1 298 ? -22.280 -6.386 4.888 1.00 90.50 298 GLN A O 1
ATOM 2321 N N . ARG A 1 299 ? -20.715 -6.895 3.354 1.00 89.00 299 ARG A N 1
ATOM 2322 C CA . ARG A 1 299 ? -19.954 -7.787 4.249 1.00 89.00 299 ARG A CA 1
ATOM 2323 C C . ARG A 1 299 ? -19.463 -7.070 5.500 1.00 89.00 299 ARG A C 1
ATOM 2325 O O . ARG A 1 299 ? -19.497 -7.637 6.587 1.00 89.00 299 ARG A O 1
ATOM 2332 N N . ASP A 1 300 ? -18.998 -5.833 5.356 1.00 86.00 300 ASP A N 1
ATOM 2333 C CA . ASP A 1 300 ? -18.571 -5.025 6.494 1.00 86.00 300 ASP A CA 1
ATOM 2334 C C . ASP A 1 300 ? -19.742 -4.719 7.444 1.00 86.00 300 ASP A C 1
ATOM 2336 O O . ASP A 1 300 ? -19.606 -4.864 8.659 1.00 86.00 300 ASP A O 1
ATOM 2340 N N . GLN A 1 301 ? -20.918 -4.387 6.903 1.00 87.94 301 GLN A N 1
ATOM 2341 C CA . GLN A 1 301 ? -22.123 -4.178 7.704 1.00 87.94 301 GLN A CA 1
ATOM 2342 C C . GLN A 1 301 ? -22.552 -5.450 8.452 1.00 87.94 301 GLN A C 1
ATOM 2344 O O . GLN A 1 301 ? -22.861 -5.391 9.642 1.00 87.94 301 GLN A O 1
ATOM 2349 N N . GLU A 1 302 ? -22.556 -6.604 7.782 1.00 90.31 302 GLU A N 1
ATOM 2350 C CA . GLU A 1 302 ? -22.846 -7.900 8.408 1.00 90.31 302 GLU A CA 1
ATOM 2351 C C . GLU A 1 302 ? -21.861 -8.204 9.539 1.00 90.31 302 GLU A C 1
ATOM 2353 O O . GLU A 1 302 ? -22.273 -8.548 10.648 1.00 90.31 302 GLU A O 1
ATOM 2358 N N . HIS A 1 303 ? -20.568 -7.998 9.285 1.00 88.75 303 HIS A N 1
ATOM 2359 C CA . HIS A 1 303 ? -19.524 -8.229 10.272 1.00 88.75 303 HIS A CA 1
ATOM 2360 C C . HIS A 1 303 ? -19.687 -7.338 11.508 1.00 88.75 303 HIS A C 1
ATOM 2362 O O . HIS A 1 303 ? -19.543 -7.814 12.632 1.00 88.75 303 HIS A O 1
ATOM 2368 N N . ARG A 1 304 ? -20.029 -6.055 11.336 1.00 84.38 304 ARG A N 1
ATOM 2369 C CA . ARG A 1 304 ? -20.290 -5.155 12.471 1.00 84.38 304 ARG A CA 1
ATOM 2370 C C . ARG A 1 304 ? -21.499 -5.584 13.280 1.00 84.38 304 ARG A C 1
ATOM 2372 O O . ARG A 1 304 ? -21.395 -5.651 14.497 1.00 84.38 304 ARG A O 1
ATOM 2379 N N . ARG A 1 305 ? -22.609 -5.932 12.624 1.00 89.81 305 ARG A N 1
ATOM 2380 C CA . ARG A 1 305 ? -23.807 -6.436 13.313 1.00 89.81 305 ARG A CA 1
ATOM 2381 C C . ARG A 1 305 ? -23.490 -7.681 14.130 1.00 89.81 305 ARG A C 1
ATOM 2383 O O . ARG A 1 305 ? -23.944 -7.811 15.264 1.00 89.81 305 ARG A O 1
ATOM 2390 N N . GLU A 1 306 ? -22.670 -8.577 13.587 1.00 91.38 306 GLU A N 1
ATOM 2391 C CA . GLU A 1 306 ? -22.187 -9.744 14.320 1.00 91.38 306 GLU A CA 1
ATOM 2392 C C . GLU A 1 306 ? -21.305 -9.348 15.514 1.00 91.38 306 GLU A C 1
ATOM 2394 O O . GLU A 1 306 ? -21.481 -9.889 16.609 1.00 91.38 306 GLU A O 1
ATOM 2399 N N . GLN A 1 307 ? -20.391 -8.386 15.344 1.00 88.69 307 GLN A N 1
ATOM 2400 C CA . GLN A 1 307 ? -19.555 -7.878 16.433 1.00 88.69 307 GLN A CA 1
ATOM 2401 C C . GLN A 1 307 ? -20.369 -7.189 17.533 1.00 88.69 307 GLN A C 1
ATOM 2403 O O . GLN A 1 307 ? -20.108 -7.428 18.711 1.00 88.69 307 GLN A O 1
ATOM 2408 N N . GLU A 1 308 ? -21.366 -6.381 17.182 1.00 89.31 308 GLU A N 1
ATOM 2409 C CA . GLU A 1 308 ? -22.263 -5.713 18.126 1.00 89.31 308 GLU A CA 1
ATOM 2410 C C . GLU A 1 308 ? -23.110 -6.730 18.887 1.00 89.31 308 GLU A C 1
ATOM 2412 O O . GLU A 1 308 ? -23.095 -6.739 20.120 1.00 89.31 308 GLU A O 1
ATOM 2417 N N . ALA A 1 309 ? -23.741 -7.670 18.177 1.00 92.00 309 ALA A N 1
ATOM 2418 C CA . ALA A 1 309 ? -24.501 -8.754 18.789 1.00 92.00 309 ALA A CA 1
ATOM 2419 C C . ALA A 1 309 ? -23.613 -9.635 19.683 1.00 92.00 309 ALA A C 1
ATOM 2421 O O . ALA A 1 309 ? -24.021 -10.089 20.754 1.00 92.00 309 ALA A O 1
ATOM 2422 N N . ARG A 1 310 ? -22.363 -9.893 19.282 1.00 92.44 310 ARG A N 1
ATOM 2423 C CA . ARG A 1 310 ? -21.376 -10.583 20.125 1.00 92.44 310 ARG A CA 1
ATOM 2424 C C . ARG A 1 310 ? -21.007 -9.748 21.351 1.00 92.44 310 ARG A C 1
ATOM 2426 O O . ARG A 1 310 ? -20.919 -10.301 22.444 1.00 92.44 310 ARG A O 1
ATOM 2433 N N . GLY A 1 311 ? -20.825 -8.440 21.199 1.00 92.38 311 GLY A N 1
ATOM 2434 C CA . GLY A 1 311 ? -20.536 -7.514 22.290 1.00 92.38 311 GLY A CA 1
ATOM 2435 C C . GLY A 1 311 ? -21.678 -7.416 23.304 1.00 92.38 311 GLY A C 1
ATOM 2436 O O . GLY A 1 311 ? -21.435 -7.364 24.507 1.00 92.38 311 GLY A O 1
ATOM 2437 N N . GLU A 1 312 ? -22.930 -7.441 22.853 1.00 94.56 312 GLU A N 1
ATOM 2438 C CA . GLU A 1 312 ? -24.116 -7.528 23.713 1.00 94.56 312 GLU A CA 1
ATOM 2439 C C . GLU A 1 312 ? -24.170 -8.845 24.485 1.00 94.56 312 GLU A C 1
ATOM 2441 O O . GLU A 1 312 ? -24.309 -8.830 25.710 1.00 94.56 312 GLU A O 1
ATOM 2446 N N . ARG A 1 313 ? -23.967 -9.975 23.798 1.00 96.19 313 ARG A N 1
ATOM 2447 C CA . ARG A 1 313 ? -23.895 -11.301 24.431 1.00 96.19 313 ARG A CA 1
ATOM 2448 C C . ARG A 1 313 ? -22.769 -11.373 25.464 1.00 96.19 313 ARG A C 1
ATOM 2450 O O . ARG A 1 313 ? -22.975 -11.905 26.551 1.00 96.19 313 ARG A O 1
ATOM 2457 N N . LEU A 1 314 ? -21.611 -10.778 25.174 1.00 95.06 314 LEU A N 1
ATOM 2458 C CA . LEU A 1 314 ? -20.477 -10.716 26.099 1.00 95.06 314 LEU A CA 1
ATOM 2459 C C . LEU A 1 314 ? -20.763 -9.820 27.315 1.00 95.06 314 LEU A C 1
ATOM 2461 O O . LEU A 1 314 ? -20.398 -10.171 28.436 1.00 95.06 314 LEU A O 1
ATOM 2465 N N . ARG A 1 315 ? -21.438 -8.679 27.122 1.00 96.38 315 ARG A N 1
ATOM 2466 C CA . ARG A 1 315 ? -21.882 -7.819 28.232 1.00 96.38 315 ARG A CA 1
ATOM 2467 C C . ARG A 1 315 ? -22.867 -8.557 29.138 1.00 96.38 315 ARG A C 1
ATOM 2469 O O . ARG A 1 315 ? -22.664 -8.570 30.347 1.00 96.38 315 ARG A O 1
ATOM 2476 N N . ALA A 1 316 ? -23.864 -9.229 28.561 1.00 95.38 316 ALA A N 1
ATOM 2477 C CA . ALA A 1 316 ? -24.837 -10.021 29.313 1.00 95.38 316 ALA A CA 1
ATOM 2478 C C . ALA A 1 316 ? -24.178 -11.190 30.069 1.00 95.38 316 ALA A C 1
ATOM 2480 O O . ALA A 1 316 ? -24.466 -11.401 31.248 1.00 95.38 316 ALA A O 1
ATOM 2481 N N . PHE A 1 317 ? -23.233 -11.887 29.428 1.00 96.56 317 PHE A N 1
ATOM 2482 C CA . PHE A 1 317 ? -22.390 -12.897 30.069 1.00 96.56 317 PHE A CA 1
ATOM 2483 C C . PHE A 1 317 ? -21.672 -12.336 31.301 1.00 96.56 317 PHE A C 1
ATOM 2485 O O . PHE A 1 317 ? -21.767 -12.921 32.377 1.00 96.56 317 PHE A O 1
ATOM 2492 N N . ASN A 1 318 ? -20.994 -11.192 31.171 1.00 94.88 318 ASN A N 1
ATOM 2493 C CA . ASN A 1 318 ? -20.227 -10.603 32.269 1.00 94.88 318 ASN A CA 1
ATOM 2494 C C . ASN A 1 318 ? -21.127 -10.149 33.424 1.00 94.88 318 ASN A C 1
ATOM 2496 O O . ASN A 1 318 ? -20.824 -10.449 34.576 1.00 94.88 318 ASN A O 1
ATOM 2500 N N . THR A 1 319 ? -22.255 -9.497 33.130 1.00 97.06 319 THR A N 1
ATOM 2501 C CA . THR A 1 319 ? -23.223 -9.081 34.156 1.00 97.06 319 THR A CA 1
ATOM 2502 C C . THR A 1 319 ? -23.776 -10.277 34.931 1.00 97.06 319 THR A C 1
ATOM 2504 O O . THR A 1 319 ? -23.846 -10.249 36.160 1.00 97.06 319 THR A O 1
ATOM 2507 N N . GLU A 1 320 ? -24.132 -11.357 34.236 1.00 96.06 320 GLU A N 1
ATOM 2508 C CA . GLU A 1 320 ? -24.660 -12.562 34.877 1.00 96.06 320 GLU A CA 1
ATOM 2509 C C . GLU A 1 320 ? -23.583 -13.302 35.682 1.00 96.06 320 GLU A C 1
ATOM 2511 O O . GLU A 1 320 ? -23.824 -13.747 36.806 1.00 96.06 320 GLU A O 1
ATOM 2516 N N . ARG A 1 321 ? -22.360 -13.370 35.151 1.00 95.44 321 ARG A N 1
ATOM 2517 C CA . ARG A 1 321 ? -21.200 -13.929 35.847 1.00 95.44 321 ARG A CA 1
ATOM 2518 C C . ARG A 1 321 ? -20.907 -13.183 37.149 1.00 95.44 321 ARG A C 1
ATOM 2520 O O . ARG A 1 321 ? -20.674 -13.813 38.179 1.00 95.44 321 ARG A O 1
ATOM 2527 N N . GLU A 1 322 ? -20.939 -11.852 37.122 1.00 95.12 322 GLU A N 1
ATOM 2528 C CA . GLU A 1 322 ? -20.765 -11.004 38.306 1.00 95.12 322 GLU A CA 1
ATOM 2529 C C . GLU A 1 322 ? -21.880 -11.218 39.335 1.00 95.12 322 GLU A C 1
ATOM 2531 O O . GLU A 1 322 ? -21.596 -11.333 40.531 1.00 95.12 322 GLU A O 1
ATOM 2536 N N . ARG A 1 323 ? -23.136 -11.347 38.886 1.00 95.44 323 ARG A N 1
ATOM 2537 C CA . ARG A 1 323 ? -24.278 -11.663 39.757 1.00 95.44 323 ARG A CA 1
ATOM 2538 C C . ARG A 1 323 ? -24.078 -12.993 40.483 1.00 95.44 323 ARG A C 1
ATOM 2540 O O . ARG A 1 323 ? -24.209 -13.047 41.706 1.00 95.44 323 ARG A O 1
ATOM 2547 N N . ILE A 1 324 ? -23.704 -14.045 39.752 1.00 93.25 324 ILE A N 1
ATOM 2548 C CA . ILE A 1 324 ? -23.468 -15.380 40.317 1.00 93.25 324 ILE A CA 1
ATOM 2549 C C . ILE A 1 324 ? -22.286 -15.357 41.294 1.00 93.25 324 ILE A C 1
ATOM 2551 O O . ILE A 1 324 ? -22.381 -15.906 42.391 1.00 93.25 324 ILE A O 1
ATOM 2555 N N . LEU A 1 325 ? -21.191 -14.674 40.949 1.00 91.69 325 LEU A N 1
ATOM 2556 C CA . LEU A 1 325 ? -20.051 -14.494 41.851 1.00 91.69 325 LEU A CA 1
ATOM 2557 C C . LEU A 1 325 ? -20.451 -13.800 43.158 1.00 91.69 325 LEU A C 1
ATOM 2559 O O . LEU A 1 325 ? -20.026 -14.229 44.236 1.00 91.69 325 LEU A O 1
ATOM 2563 N N . ALA A 1 326 ? -21.281 -12.758 43.084 1.00 91.31 326 ALA A N 1
ATOM 2564 C CA . ALA A 1 326 ? -21.776 -12.050 44.259 1.00 91.31 326 ALA A CA 1
ATOM 2565 C C . ALA A 1 326 ? -22.677 -12.944 45.129 1.00 91.31 326 ALA A C 1
ATOM 2567 O O . ALA A 1 326 ? -22.544 -12.942 46.354 1.00 91.31 326 ALA A O 1
ATOM 2568 N N . GLU A 1 327 ? -23.556 -13.742 44.518 1.00 92.56 327 GLU A N 1
ATOM 2569 C CA . GLU A 1 327 ? -24.422 -14.699 45.222 1.00 92.56 327 GLU A CA 1
ATOM 2570 C C . GLU A 1 327 ? -23.616 -15.798 45.920 1.00 92.56 327 GLU A C 1
ATOM 2572 O O . GLU A 1 327 ? -23.794 -16.036 47.116 1.00 92.56 327 GLU A O 1
ATOM 2577 N N . LEU A 1 328 ? -22.664 -16.409 45.214 1.00 89.19 328 LEU A N 1
ATOM 2578 C CA . LEU A 1 328 ? -21.807 -17.460 45.760 1.00 89.19 328 LEU A CA 1
ATOM 2579 C C . LEU A 1 328 ? -20.905 -16.939 46.889 1.00 89.19 328 LEU A C 1
ATOM 2581 O O . LEU A 1 328 ? -20.738 -17.602 47.915 1.00 89.19 328 LEU A O 1
ATOM 2585 N N . SER A 1 329 ? -20.386 -15.719 46.758 1.00 87.69 329 SER A N 1
ATOM 2586 C CA . SER A 1 329 ? -19.605 -15.080 47.824 1.00 87.69 329 SER A CA 1
ATOM 2587 C C . SER A 1 329 ? -20.454 -14.823 49.077 1.00 87.69 329 SER A C 1
ATOM 2589 O O . SER A 1 329 ? -19.983 -15.024 50.195 1.00 87.69 329 SER A O 1
ATOM 2591 N N . ARG A 1 330 ? -21.732 -14.444 48.916 1.00 91.31 330 ARG A N 1
ATOM 2592 C CA . ARG A 1 330 ? -22.671 -14.256 50.040 1.00 91.31 330 ARG A CA 1
ATOM 2593 C C . ARG A 1 330 ? -23.031 -15.561 50.747 1.00 91.31 330 ARG A C 1
ATOM 2595 O O . ARG A 1 330 ? -23.306 -15.529 51.941 1.00 91.31 330 ARG A O 1
ATOM 2602 N N . THR A 1 331 ? -22.981 -16.701 50.056 1.00 88.62 331 THR A N 1
ATOM 2603 C CA . THR A 1 331 ? -23.179 -18.027 50.677 1.00 88.62 331 THR A CA 1
ATOM 2604 C C . THR A 1 331 ? -21.991 -18.518 51.517 1.00 88.62 331 THR A C 1
ATOM 2606 O O . THR A 1 331 ? -22.032 -19.630 52.035 1.00 88.62 331 THR A O 1
ATOM 2609 N N . GLY A 1 332 ? -20.944 -17.701 51.689 1.00 85.81 332 GLY A N 1
ATOM 2610 C CA . GLY A 1 332 ? -19.801 -18.016 52.551 1.00 85.81 332 GLY A CA 1
ATOM 2611 C C . GLY A 1 332 ? -18.758 -18.936 51.911 1.00 85.81 332 GLY A C 1
ATOM 2612 O O . GLY A 1 332 ? -17.923 -19.492 52.622 1.00 85.81 332 GLY A O 1
ATOM 2613 N N .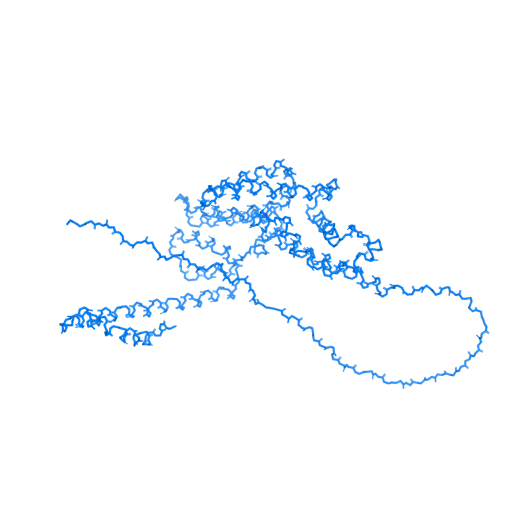 LEU A 1 333 ? -18.793 -19.106 50.584 1.00 86.81 333 LEU A N 1
ATOM 2614 C CA . LEU A 1 333 ? -17.783 -19.875 49.855 1.00 86.81 333 LEU A CA 1
ATOM 2615 C C . LEU A 1 333 ? -16.418 -19.182 49.928 1.00 86.81 333 LEU A C 1
ATOM 2617 O O . LEU A 1 333 ? -16.307 -17.965 49.765 1.00 86.81 333 LEU A O 1
ATOM 2621 N N . THR A 1 334 ? -15.362 -19.967 50.138 1.00 89.56 334 THR A N 1
ATOM 2622 C CA . THR A 1 334 ? -13.990 -19.446 50.143 1.00 89.56 334 THR A CA 1
ATOM 2623 C C . THR A 1 334 ? -13.509 -19.128 48.718 1.00 89.56 334 THR A C 1
ATOM 2625 O O . THR A 1 334 ? -14.018 -19.697 47.745 1.00 89.56 334 THR A O 1
ATOM 2628 N N . PRO A 1 335 ? -12.489 -18.263 48.549 1.00 88.38 335 PRO A N 1
ATOM 2629 C CA . PRO A 1 335 ? -11.919 -17.954 47.233 1.00 88.38 335 PRO A CA 1
ATOM 2630 C C . PRO A 1 335 ? -11.443 -19.186 46.441 1.00 88.38 335 PRO A C 1
ATOM 2632 O O . PRO A 1 335 ? -11.552 -19.217 45.215 1.00 88.38 335 PRO A O 1
ATOM 2635 N N . GLU A 1 336 ? -10.921 -20.209 47.118 1.00 89.44 336 GLU A N 1
ATOM 2636 C CA . GLU A 1 336 ? -10.532 -21.494 46.524 1.00 89.44 336 GLU A CA 1
ATOM 2637 C C . GLU A 1 336 ? -11.746 -22.281 46.010 1.00 89.44 336 GLU A C 1
ATOM 2639 O O . GLU A 1 336 ? -11.707 -22.808 44.899 1.00 89.44 336 GLU A O 1
ATOM 2644 N N . GLN A 1 337 ? -12.844 -22.319 46.769 1.00 89.44 337 GLN A N 1
ATOM 2645 C CA . GLN A 1 337 ? -14.077 -22.995 46.349 1.00 89.44 337 GLN A CA 1
ATOM 2646 C C . GLN A 1 337 ? -14.744 -22.283 45.166 1.00 89.44 337 GLN A C 1
ATOM 2648 O O . GLN A 1 337 ? -15.260 -22.940 44.262 1.00 89.44 337 GLN A O 1
ATOM 2653 N N . LEU A 1 338 ? -14.691 -20.948 45.129 1.00 89.25 338 LEU A N 1
ATOM 2654 C CA . LEU A 1 338 ? -15.130 -20.166 43.971 1.00 89.25 338 LEU A CA 1
ATOM 2655 C C . LEU A 1 338 ? -14.294 -20.509 42.732 1.00 89.25 338 LEU A C 1
ATOM 2657 O O . LEU A 1 338 ? -14.858 -20.800 41.681 1.00 89.25 338 LEU A O 1
ATOM 2661 N N . ARG A 1 339 ? -12.960 -20.566 42.857 1.00 90.31 339 ARG A N 1
ATOM 2662 C CA . ARG A 1 339 ? -12.069 -20.951 41.746 1.00 90.31 339 ARG A CA 1
ATOM 2663 C C . ARG A 1 339 ? -12.353 -22.349 41.193 1.00 90.31 339 ARG A C 1
ATOM 2665 O O . ARG A 1 339 ? -12.189 -22.549 39.997 1.00 90.31 339 ARG A O 1
ATOM 2672 N N . GLN A 1 340 ? -12.797 -23.288 42.028 1.00 91.75 340 GLN A N 1
ATOM 2673 C CA . GLN A 1 340 ? -13.171 -24.636 41.584 1.00 91.75 340 GLN A CA 1
ATOM 2674 C C . GLN A 1 340 ? -14.524 -24.681 40.860 1.00 91.75 340 GLN A C 1
ATOM 2676 O O . GLN A 1 340 ? -14.687 -25.477 39.943 1.00 91.75 340 GLN A O 1
ATOM 2681 N N . ARG A 1 341 ? -15.486 -23.834 41.247 1.00 90.25 341 ARG A N 1
ATOM 2682 C CA . ARG A 1 341 ? -16.854 -23.845 40.692 1.00 90.25 341 ARG A CA 1
ATOM 2683 C C . ARG A 1 341 ? -17.039 -22.948 39.469 1.00 90.25 341 ARG A C 1
ATOM 2685 O O . ARG A 1 341 ? -17.871 -23.245 38.617 1.00 90.25 341 ARG A O 1
ATOM 2692 N N . MET A 1 342 ? -16.282 -21.856 39.373 1.00 91.12 342 MET A N 1
ATOM 2693 C CA . MET A 1 342 ? -16.432 -20.889 38.283 1.00 91.12 342 MET A CA 1
ATOM 2694 C C . MET A 1 342 ? -16.209 -21.455 36.873 1.00 91.12 342 MET A C 1
ATOM 2696 O O . MET A 1 342 ? -16.952 -21.036 35.998 1.00 91.12 342 MET A O 1
ATOM 2700 N N . PRO A 1 343 ? -15.292 -22.407 36.610 1.00 94.56 343 PRO A N 1
ATOM 2701 C CA . PRO A 1 343 ? -15.121 -22.957 35.263 1.00 94.56 343 PRO A CA 1
ATOM 2702 C C . PRO A 1 343 ? -16.379 -23.634 34.698 1.00 94.56 343 PRO A C 1
ATOM 2704 O O . PRO A 1 343 ? -16.711 -23.425 33.536 1.00 94.56 343 PRO A O 1
ATOM 2707 N N . GLU A 1 344 ? -17.112 -24.405 35.509 1.00 94.06 344 GLU A N 1
ATOM 2708 C CA . GLU A 1 344 ? -18.368 -25.047 35.079 1.00 94.06 344 GLU A CA 1
ATOM 2709 C C . GLU A 1 344 ? -19.472 -24.012 34.821 1.00 94.06 344 GLU A C 1
ATOM 2711 O O . GLU A 1 344 ? -20.238 -24.124 33.862 1.00 94.06 344 GLU A O 1
ATOM 2716 N N . ILE A 1 345 ? -19.528 -22.972 35.658 1.00 92.44 345 ILE A N 1
ATOM 2717 C CA . ILE A 1 345 ? -20.463 -21.851 35.509 1.00 92.44 345 ILE A CA 1
ATOM 2718 C C . ILE A 1 345 ? -20.137 -21.059 34.240 1.00 92.44 345 ILE A C 1
ATOM 2720 O O . ILE A 1 345 ? -21.032 -20.814 33.435 1.00 92.44 345 ILE A O 1
ATOM 2724 N N . ASP A 1 346 ? -18.868 -20.712 34.026 1.00 94.19 346 ASP A N 1
ATOM 2725 C CA . ASP A 1 346 ? -18.392 -19.987 32.849 1.00 94.19 346 ASP A CA 1
ATOM 2726 C C . ASP A 1 346 ? -18.673 -20.800 31.574 1.00 94.19 346 ASP A C 1
ATOM 2728 O O . ASP A 1 346 ? -19.181 -20.244 30.603 1.00 94.19 346 ASP A O 1
ATOM 2732 N N . GLN A 1 347 ? -18.467 -22.122 31.589 1.00 94.50 347 GLN A N 1
ATOM 2733 C CA . GLN A 1 347 ? -18.795 -23.003 30.462 1.00 94.50 347 GLN A CA 1
ATOM 2734 C C . GLN A 1 347 ? -20.293 -22.976 30.121 1.00 94.50 347 GLN A C 1
ATOM 2736 O O . GLN A 1 347 ? -20.661 -22.813 28.956 1.00 94.50 347 GLN A O 1
ATOM 2741 N N . ARG A 1 348 ? -21.167 -23.088 31.130 1.00 95.06 348 ARG A N 1
ATOM 2742 C CA . ARG A 1 348 ? -22.622 -22.996 30.940 1.00 95.06 348 ARG A CA 1
ATOM 2743 C C . ARG A 1 348 ? -23.030 -21.621 30.409 1.00 95.06 348 ARG A C 1
ATOM 2745 O O . ARG A 1 348 ? -23.884 -21.535 29.530 1.00 95.06 348 ARG A O 1
ATOM 2752 N N . LEU A 1 349 ? -22.441 -20.548 30.935 1.00 93.44 349 LEU A N 1
ATOM 2753 C CA . LEU A 1 349 ? -22.726 -19.185 30.489 1.00 93.44 349 LEU A CA 1
ATOM 2754 C C . LEU A 1 349 ? -22.240 -18.953 29.046 1.00 93.44 349 LEU A C 1
ATOM 2756 O O . LEU A 1 349 ? -22.948 -18.321 28.267 1.00 93.44 349 LEU A O 1
ATOM 2760 N N . ILE A 1 350 ? -21.087 -19.502 28.649 1.00 94.94 350 ILE A N 1
ATOM 2761 C CA . ILE A 1 350 ? -20.591 -19.453 27.261 1.00 94.94 350 ILE A CA 1
ATOM 2762 C C . ILE A 1 350 ? -21.583 -20.124 26.303 1.00 94.94 350 ILE A C 1
ATOM 2764 O O . ILE A 1 350 ? -21.858 -19.579 25.233 1.00 94.94 350 ILE A O 1
ATOM 2768 N N . GLU A 1 351 ? -22.132 -21.283 26.675 1.00 94.69 351 GLU A N 1
ATOM 2769 C CA . GLU A 1 351 ? -23.155 -21.980 25.884 1.00 94.69 351 GLU A CA 1
ATOM 2770 C C . GLU A 1 351 ? -24.465 -21.187 25.823 1.00 94.69 351 GLU A C 1
ATOM 2772 O O . GLU A 1 351 ? -25.011 -20.982 24.739 1.00 94.69 351 GLU A O 1
ATOM 2777 N N . GLN A 1 352 ? -24.931 -20.677 26.967 1.00 94.56 352 GLN A N 1
ATOM 2778 C CA . GLN A 1 352 ? -26.156 -19.881 27.076 1.00 94.56 352 GLN A CA 1
ATOM 2779 C C . GLN A 1 352 ? -26.108 -18.619 26.205 1.00 94.56 352 GLN A C 1
ATOM 2781 O O . GLN A 1 352 ? -27.086 -18.301 25.530 1.00 94.56 352 GLN A O 1
ATOM 2786 N N . TYR A 1 353 ? -24.979 -17.909 26.206 1.00 93.19 353 TYR A N 1
ATOM 2787 C CA . TYR A 1 353 ? -24.788 -16.683 25.430 1.00 93.19 353 TYR A CA 1
ATOM 2788 C C . TYR A 1 353 ? -24.149 -16.927 24.056 1.00 93.19 353 TYR A C 1
ATOM 2790 O O . TYR A 1 353 ? -23.827 -15.964 23.364 1.00 93.19 353 TYR A O 1
ATOM 2798 N N . GLN A 1 354 ? -23.987 -18.186 23.628 1.00 91.50 354 GLN A N 1
ATOM 2799 C CA . GLN A 1 354 ? -23.458 -18.564 22.310 1.00 91.50 354 GLN A CA 1
ATOM 2800 C C . GLN A 1 354 ? -22.129 -17.862 21.962 1.00 91.50 354 GLN A C 1
ATOM 2802 O O . GLN A 1 354 ? -21.955 -17.348 20.858 1.00 91.50 354 GLN A O 1
ATOM 2807 N N . LEU A 1 355 ? -21.195 -17.808 22.914 1.00 88.25 355 LEU A N 1
ATOM 2808 C CA . LEU A 1 355 ? -19.911 -17.101 22.776 1.00 88.25 355 LEU A CA 1
ATOM 2809 C C . LEU A 1 355 ? -18.782 -17.970 22.183 1.00 88.25 355 LEU A C 1
ATOM 2811 O O . LEU A 1 355 ? -17.609 -17.647 22.376 1.00 88.25 355 LEU A O 1
ATOM 2815 N N . ARG A 1 356 ? -19.130 -19.073 21.508 1.00 77.06 356 ARG A N 1
ATOM 2816 C CA . ARG A 1 356 ? -18.170 -20.003 20.892 1.00 77.06 356 ARG A CA 1
ATOM 2817 C C . ARG A 1 356 ? -17.651 -19.518 19.549 1.00 77.06 356 ARG A C 1
ATOM 2819 O O . ARG A 1 356 ? -18.440 -18.886 18.816 1.00 77.06 356 ARG A O 1
#

Foldseek 3Di:
DDDDDDDDDDDDDDDPDDPPDDDDPPDDDDDDDDDDDDDDDDDDDDDDDDDDDDDPPPPPPPPLLVVLLVLLVVLLVQLLVVVVQCQLQLVCLVPLLCPPVCNQVVNLPSLQVCFVVCQVCVVVNVADDDTSSRSRLRSNVVSLCVPLVNDPPCDSVNVSVLSVVLSVLCCVQAVPDPLCVDPVSVVVSVVVSLVVSCVSLPVSRSCSRRVLSVLVVCLLVLLVVLLPDPVDALVRSLVVSVVSQVVSCVVNVHRSLVRYVLVVVLVSNVSSNCSNHDDDLVVSLVSCCVRVNNVRSVVVVVVVVVVVLLVVLVVVLVVVLVVVVVVCVVVVDDPVRCVVPSVVVSVVSCVVSVND

InterPro domains:
  IPR004961 Lipase chaperone [PF03280] (190-346)

Radius of gyration: 32.34 Å; chains: 1; bounding box: 49×64×121 Å

Secondary structure (DSSP, 8-state):
---------------S---S-------PPPPP-PPPPPP----------------------HHHHHHHHHHHHHHHHHHHHHHHHHHHTTHHHH-GGGHHHHHHHHHHHHHHHTHHHHHTTTTTTT---SSHHHHHHHHHHHHHHHHTT--TT--HHHHHHHHHHHHHHHIIIIIT-GGGGSHHHHHHHHHHHHHHHHHHH-HHHHHHHHHHHHHHHHHHHHHHHHHH-TTS-HHHHHHHHHHHHHHHHHHHT--GGGTS-HHHHHHHHHHHHHTTSPPPHHHHHHHHHHHH-HHHHHHHHHHHHHHHHHHHHHHHHHHHHHHHHHHHHHTT--HHHHHHHHHHHHHHHHHHTT--

pLDDT: mean 75.37, std 21.27, range [24.42, 97.06]